Protein AF-A0A6N2UBW4-F1 (afdb_monomer_lite)

Sequence (363 aa):
MKEIVKYHNDFNKIKLPNFTGQEQNMLMGIICKIKELTTDESIKLTPQELLEFSTDNLTNKALGDMLYVLREKFFKADFTILVKHETKDLVGLETINLFEKFTLWYPKDDENFTHLNYVELKVNPQFKYLIDDLTKHFLSFELKEFMGLSSKYSKTLYRLLKQFRYTGECKIYHSKWDEFRYFMDIPESYLPHHIDQRVLKPAIQELSAERNLFNNARPIFENLRYKKIKDPKGRGRGGKVIGIEFYFTKQEKTNEISEQIKDLQSLKNQIEPQEPKKQKIEPKFNPITGKNVNWYDVYIGRQFKSKNKFDGGYEICKIMTMNEIGGKVNLSAKNQEYENKYFTMNFQNETHFKNWFEKTKTY

Secondary structure (DSSP, 8-state):
---EEEEEGGGGGSB--S--HHHHHHHHHHHHHHTTS-TTSPEEE-HHHHHTT-SS---HHHHHHHHHHHHHHHHH-EEEEEEEPSSSS-EEEEEEESEEEEEEE--TT-TT-TT--EEEEEE-GGGHHHHS--SSSEEEEEHHHHHT---HHHHHHHHHHHTTTTTSEE-TTTT-HHHHHHHTT--TT--HHHHIIIIIHHHHHHHTPPPBTTB-PPPSSTT-EEEEEE-TT--SSS--EEEEEEE-PPPP---HHHHHHHHHHHHHHHHS---------PPEEPTTT--EE-TTGGGTT-EEEEE-TTTS-EEEEEEEEEEEETTEEEEEEEESSSTT-EEEEEESSHHHHHHHHHHHB--

Organism: NCBI:txid827

Radius of gyration: 33.22 Å; chains: 1; bounding box: 75×50×104 Å

Structure (mmCIF, N/CA/C/O backbone):
data_AF-A0A6N2UBW4-F1
#
_entry.id   AF-A0A6N2UBW4-F1
#
loop_
_atom_sit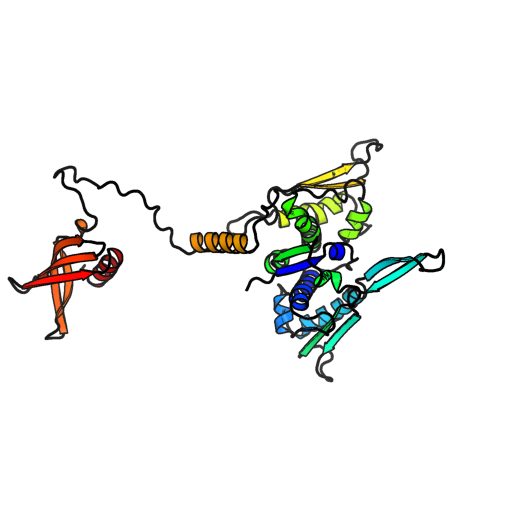e.group_PDB
_atom_site.id
_atom_site.type_symbol
_atom_site.label_atom_id
_atom_site.label_alt_id
_atom_site.label_comp_id
_atom_site.label_asym_id
_atom_site.label_entity_id
_atom_site.label_seq_id
_atom_site.pdbx_PDB_ins_code
_atom_site.Cartn_x
_atom_site.Cartn_y
_atom_site.Cartn_z
_atom_site.occupancy
_atom_site.B_iso_or_equiv
_atom_site.auth_seq_id
_atom_site.auth_comp_id
_atom_site.auth_asym_id
_atom_site.auth_atom_id
_atom_site.pdbx_PDB_model_num
ATOM 1 N N . MET A 1 1 ? -2.870 -7.387 19.411 1.00 50.09 1 MET A N 1
ATOM 2 C CA . MET A 1 1 ? -2.995 -8.446 18.383 1.00 50.09 1 MET A CA 1
ATOM 3 C C . MET A 1 1 ? -2.311 -7.928 17.118 1.00 50.09 1 MET A C 1
ATOM 5 O O . MET A 1 1 ? -2.286 -6.715 16.958 1.00 50.09 1 MET A O 1
ATOM 9 N N . LYS A 1 2 ? -1.676 -8.764 16.286 1.00 71.00 2 LYS A N 1
ATOM 10 C CA . LYS A 1 2 ? -1.086 -8.284 15.020 1.00 71.00 2 LYS A CA 1
ATOM 11 C C . LYS A 1 2 ? -2.208 -8.135 13.990 1.00 71.00 2 LYS A C 1
ATOM 13 O O . LYS A 1 2 ? -2.870 -9.124 13.696 1.00 71.00 2 LYS A O 1
ATOM 18 N N . GLU A 1 3 ? -2.415 -6.933 13.465 1.00 86.12 3 GLU A N 1
ATOM 19 C CA . GLU A 1 3 ? -3.379 -6.699 12.386 1.00 86.12 3 GLU A CA 1
ATOM 20 C C . GLU A 1 3 ? -2.781 -7.171 11.057 1.00 86.12 3 GLU A C 1
ATOM 22 O O . GLU A 1 3 ? -1.761 -6.648 10.594 1.00 86.12 3 GLU A O 1
ATOM 27 N N . ILE A 1 4 ? -3.386 -8.211 10.478 1.00 88.00 4 ILE A N 1
ATOM 28 C CA . ILE A 1 4 ? -2.917 -8.849 9.246 1.00 88.00 4 ILE A CA 1
ATOM 29 C C . ILE A 1 4 ? -3.866 -8.511 8.105 1.00 88.00 4 ILE A C 1
ATOM 31 O O . ILE A 1 4 ? -4.976 -9.043 8.021 1.00 88.00 4 ILE A O 1
ATOM 35 N N . VAL A 1 5 ? -3.368 -7.714 7.165 1.00 89.50 5 VAL A N 1
ATOM 36 C CA . VAL A 1 5 ? -4.026 -7.489 5.883 1.00 89.50 5 VAL A CA 1
ATOM 37 C C . VAL A 1 5 ? -3.881 -8.757 5.055 1.00 89.50 5 VAL A C 1
ATOM 39 O O . VAL A 1 5 ? -2.775 -9.282 4.903 1.00 89.50 5 VAL A O 1
ATOM 42 N N . LYS A 1 6 ? -4.990 -9.263 4.515 1.00 86.69 6 LYS A N 1
ATOM 43 C CA . LYS A 1 6 ? -4.996 -10.446 3.653 1.00 86.69 6 LYS A CA 1
ATOM 44 C C . LYS A 1 6 ? -6.045 -10.290 2.557 1.00 86.69 6 LYS A C 1
ATOM 46 O O . LYS A 1 6 ? -7.187 -9.982 2.867 1.00 86.69 6 LYS A O 1
ATOM 51 N N . TYR A 1 7 ? -5.650 -10.505 1.306 1.00 87.38 7 TYR A N 1
ATOM 52 C CA . TYR A 1 7 ? -6.540 -10.439 0.142 1.00 87.38 7 TYR A CA 1
ATOM 53 C C . TYR A 1 7 ? -5.996 -11.285 -1.019 1.00 87.38 7 TYR A C 1
ATOM 55 O O . TYR A 1 7 ? -4.805 -11.602 -1.068 1.00 87.38 7 TYR A O 1
ATOM 63 N N . HIS A 1 8 ? -6.850 -11.661 -1.966 1.00 86.00 8 HIS A N 1
ATOM 64 C CA . HIS A 1 8 ? -6.482 -12.400 -3.171 1.00 86.00 8 HIS A CA 1
ATOM 65 C C . HIS A 1 8 ? -5.586 -11.549 -4.083 1.00 86.00 8 HIS A C 1
ATOM 67 O O . HIS A 1 8 ? -5.816 -10.351 -4.249 1.00 86.00 8 HIS A O 1
ATOM 73 N N . ASN A 1 9 ? -4.583 -12.148 -4.732 1.00 83.25 9 ASN A N 1
ATOM 74 C CA . ASN A 1 9 ? -3.613 -11.415 -5.559 1.00 83.25 9 ASN A CA 1
ATOM 75 C C . ASN A 1 9 ? -4.260 -10.604 -6.696 1.00 83.25 9 ASN A C 1
ATOM 77 O O . ASN A 1 9 ? -3.699 -9.592 -7.116 1.00 83.25 9 ASN A O 1
ATOM 81 N N . ASP A 1 10 ? -5.450 -10.995 -7.156 1.00 82.81 10 ASP A N 1
ATOM 82 C CA . ASP A 1 10 ? -6.213 -10.250 -8.167 1.00 82.81 10 ASP A CA 1
ATOM 83 C C . ASP A 1 10 ? -6.648 -8.858 -7.701 1.00 82.81 10 ASP A C 1
ATOM 85 O O . ASP A 1 10 ? -6.871 -7.987 -8.534 1.00 82.81 10 ASP A O 1
ATOM 89 N N . PHE A 1 11 ? -6.646 -8.583 -6.395 1.00 84.25 11 PHE A N 1
ATOM 90 C CA . PHE A 1 11 ? -6.819 -7.227 -5.882 1.00 84.25 11 PHE A CA 1
ATOM 91 C C . PHE A 1 11 ? -5.736 -6.273 -6.416 1.00 84.25 11 PHE A C 1
ATOM 93 O O . PHE A 1 11 ? -5.986 -5.093 -6.641 1.00 84.25 11 PHE A O 1
ATOM 100 N N . ASN A 1 12 ? -4.526 -6.775 -6.698 1.00 83.25 12 ASN A N 1
ATOM 101 C CA . ASN A 1 12 ? -3.472 -5.989 -7.343 1.00 83.25 12 ASN A CA 1
ATOM 102 C C . ASN A 1 12 ? -3.738 -5.725 -8.838 1.00 83.25 12 ASN A C 1
ATOM 104 O O . ASN A 1 12 ? -3.008 -4.951 -9.447 1.00 83.25 12 ASN A O 1
ATOM 108 N N . LYS A 1 13 ? -4.759 -6.340 -9.442 1.00 78.38 13 LYS A N 1
ATOM 109 C CA . LYS A 1 13 ? -5.199 -6.031 -10.811 1.00 78.38 13 LYS A CA 1
ATOM 110 C C . LYS A 1 13 ? -6.225 -4.896 -10.850 1.00 78.38 13 LYS A C 1
ATOM 112 O O . LYS A 1 13 ? -6.458 -4.350 -11.925 1.00 78.38 13 LYS A O 1
ATOM 117 N N . ILE A 1 14 ? -6.825 -4.541 -9.710 1.00 80.12 14 ILE A N 1
ATOM 118 C CA . ILE A 1 14 ? -7.746 -3.406 -9.618 1.00 80.12 14 ILE A CA 1
ATOM 119 C C . ILE A 1 14 ? -6.972 -2.129 -9.914 1.00 80.12 14 ILE A C 1
ATOM 121 O O . ILE A 1 14 ? -5.905 -1.884 -9.338 1.00 80.12 14 ILE A O 1
ATOM 125 N N . LYS A 1 15 ? -7.535 -1.290 -10.787 1.00 74.69 15 LYS A N 1
ATOM 126 C CA . LYS A 1 15 ? -6.996 0.041 -11.013 1.00 74.69 15 LYS A CA 1
ATOM 127 C C . LYS A 1 15 ? -7.321 0.893 -9.798 1.00 74.69 15 LYS A C 1
ATOM 129 O O . LYS A 1 15 ? -8.430 1.393 -9.635 1.00 74.69 15 LYS A O 1
ATOM 134 N N . LEU A 1 16 ? -6.331 1.075 -8.942 1.00 80.25 16 LEU A N 1
ATOM 135 C CA . LEU A 1 16 ? -6.457 2.022 -7.853 1.00 80.25 16 LEU A CA 1
ATOM 136 C C . LEU A 1 16 ? -6.180 3.431 -8.387 1.00 80.25 16 LEU A C 1
ATOM 138 O O . LEU A 1 16 ? -5.181 3.624 -9.084 1.00 80.25 16 LEU A O 1
ATOM 142 N N . PRO A 1 17 ? -7.038 4.418 -8.083 1.00 81.75 17 PRO A N 1
ATOM 143 C CA . PRO A 1 17 ? -6.744 5.811 -8.382 1.00 81.75 17 PRO A CA 1
ATOM 144 C C . PRO A 1 17 ? -5.447 6.278 -7.722 1.00 81.75 17 PRO A C 1
ATOM 146 O O . PRO A 1 17 ? -4.882 5.602 -6.862 1.00 81.75 17 PRO A O 1
ATOM 149 N N . ASN A 1 18 ? -5.013 7.485 -8.081 1.00 86.25 18 ASN A N 1
ATOM 150 C CA . ASN A 1 18 ? -3.848 8.139 -7.492 1.00 86.25 18 ASN A CA 1
ATOM 151 C C . ASN A 1 18 ? -4.071 8.446 -5.996 1.00 86.25 18 ASN A C 1
ATOM 153 O O . ASN A 1 18 ? -4.485 9.547 -5.606 1.00 86.25 18 ASN A O 1
ATOM 157 N N . PHE A 1 19 ? -3.829 7.430 -5.169 1.00 90.69 19 PHE A N 1
ATOM 158 C CA . PHE A 1 19 ? -3.884 7.497 -3.720 1.00 90.69 19 PHE A CA 1
ATOM 159 C C . PHE A 1 19 ? -2.560 8.004 -3.148 1.00 90.69 19 PHE A C 1
ATOM 161 O O . PHE A 1 19 ? -1.473 7.580 -3.557 1.00 90.69 19 PHE A O 1
ATOM 168 N N . THR A 1 20 ? -2.651 8.873 -2.146 1.00 92.19 20 THR A N 1
ATOM 169 C CA . THR A 1 20 ? -1.525 9.244 -1.289 1.00 92.19 20 THR A CA 1
ATOM 170 C C . THR A 1 20 ? -1.121 8.073 -0.388 1.00 92.19 20 THR A C 1
ATOM 172 O O . THR A 1 20 ? -1.825 7.068 -0.285 1.00 92.19 20 THR A O 1
ATOM 175 N N . GLY A 1 21 ? 0.019 8.199 0.299 1.00 92.12 21 GLY A N 1
ATOM 176 C CA . GLY A 1 21 ? 0.453 7.196 1.274 1.00 92.12 21 GLY A CA 1
ATOM 177 C C . GLY A 1 21 ? -0.589 6.939 2.371 1.00 92.12 21 GLY A C 1
ATOM 178 O O . GLY A 1 21 ? -0.869 5.778 2.664 1.00 92.12 21 GLY A O 1
ATOM 179 N N . GLN A 1 22 ? -1.211 7.997 2.909 1.00 91.94 22 GLN A N 1
ATOM 180 C CA . GLN A 1 22 ? -2.261 7.871 3.929 1.00 91.94 22 GLN A CA 1
ATOM 181 C C . GLN A 1 22 ? -3.535 7.238 3.383 1.00 91.94 22 GLN A C 1
ATOM 183 O O . GLN A 1 22 ? -4.108 6.358 4.013 1.00 91.94 22 GLN A O 1
ATOM 188 N N . GLU A 1 23 ? -3.965 7.625 2.185 1.00 92.94 23 GLU A N 1
ATOM 189 C CA . GLU A 1 23 ? -5.167 7.044 1.582 1.00 92.94 23 GLU A CA 1
ATOM 190 C C . GLU A 1 23 ? -4.984 5.545 1.287 1.00 92.94 23 GLU A C 1
ATOM 192 O O . GLU A 1 23 ? -5.920 4.759 1.434 1.00 92.94 23 GLU A O 1
ATOM 197 N N . GLN A 1 24 ? -3.765 5.117 0.935 1.00 94.00 24 GLN A N 1
ATOM 198 C CA . GLN A 1 24 ? -3.442 3.693 0.838 1.00 94.00 24 GLN A CA 1
ATOM 199 C C . GLN A 1 24 ? -3.460 2.995 2.204 1.00 94.00 24 GLN A C 1
ATOM 201 O O . GLN A 1 24 ? -3.893 1.845 2.268 1.00 94.00 24 GLN A O 1
ATOM 206 N N . ASN A 1 25 ? -3.015 3.653 3.283 1.00 94.69 25 ASN A N 1
ATOM 207 C CA . ASN A 1 25 ? -3.129 3.098 4.635 1.00 94.69 25 ASN A CA 1
ATOM 208 C C . ASN A 1 25 ? -4.595 2.885 5.014 1.00 94.69 25 ASN A C 1
ATOM 210 O O . ASN A 1 25 ? -4.949 1.781 5.419 1.00 94.69 25 ASN A O 1
ATOM 214 N N . MET A 1 26 ? -5.444 3.891 4.782 1.00 93.75 26 MET A N 1
ATOM 215 C CA . MET A 1 26 ? -6.890 3.803 5.002 1.00 93.75 26 MET A CA 1
ATOM 216 C C . MET A 1 26 ? -7.494 2.629 4.232 1.00 93.75 26 MET A C 1
ATOM 218 O O . MET A 1 26 ? -8.195 1.810 4.817 1.00 93.75 26 MET A O 1
ATOM 222 N N . LEU A 1 27 ? -7.171 2.480 2.941 1.00 91.94 27 LEU A N 1
ATOM 223 C CA . LEU A 1 27 ? -7.649 1.354 2.137 1.00 91.94 27 LEU A CA 1
ATOM 224 C C . LEU A 1 27 ? -7.218 -0.002 2.719 1.00 91.94 27 LEU A C 1
ATOM 226 O O . LEU A 1 27 ? -8.050 -0.895 2.857 1.00 91.94 27 LEU A O 1
ATOM 230 N N . MET A 1 28 ? -5.937 -0.173 3.066 1.00 92.31 28 MET A N 1
ATOM 231 C CA . MET A 1 28 ? -5.441 -1.446 3.606 1.00 92.31 28 MET A CA 1
ATOM 232 C C . MET A 1 28 ? -5.990 -1.747 5.004 1.00 92.31 28 MET A C 1
ATOM 234 O O . MET A 1 28 ? -6.275 -2.906 5.296 1.00 92.31 28 MET A O 1
ATOM 238 N N . GLY A 1 29 ? -6.168 -0.729 5.848 1.00 92.75 29 GLY A N 1
ATOM 239 C CA . GLY A 1 29 ? -6.778 -0.864 7.169 1.00 92.75 29 GLY A CA 1
ATOM 240 C C . GLY A 1 29 ? -8.254 -1.242 7.091 1.00 92.75 29 GLY A C 1
ATOM 241 O O . GLY A 1 29 ? -8.686 -2.191 7.740 1.00 92.75 29 GLY A O 1
ATOM 242 N N . ILE A 1 30 ? -9.006 -0.601 6.192 1.00 90.38 30 ILE A N 1
ATOM 243 C CA . ILE A 1 30 ? -10.397 -0.963 5.898 1.00 90.38 30 ILE A CA 1
ATOM 244 C C . ILE A 1 30 ? -10.485 -2.417 5.410 1.00 90.38 30 ILE A C 1
ATOM 246 O O . ILE A 1 30 ? -11.288 -3.183 5.933 1.00 90.38 30 ILE A O 1
ATOM 250 N N . ILE A 1 31 ? -9.625 -2.839 4.473 1.00 88.31 31 ILE A N 1
ATOM 251 C CA . ILE A 1 31 ? -9.564 -4.244 4.021 1.00 88.31 31 ILE A CA 1
ATOM 252 C C . ILE A 1 31 ? -9.234 -5.190 5.185 1.00 88.31 31 ILE A C 1
ATOM 254 O O . ILE A 1 31 ? -9.797 -6.281 5.264 1.00 88.31 31 ILE A O 1
ATOM 258 N N . CYS A 1 32 ? -8.354 -4.775 6.102 1.00 88.69 32 CYS A N 1
ATOM 259 C CA . CYS A 1 32 ? -8.016 -5.549 7.294 1.00 88.69 32 CYS A CA 1
ATOM 260 C C . CYS A 1 32 ? -9.244 -5.813 8.175 1.00 88.69 32 CYS A C 1
ATOM 262 O O . CYS A 1 32 ? -9.420 -6.947 8.612 1.00 88.69 32 CYS A O 1
ATOM 264 N N . LYS A 1 33 ? -10.099 -4.804 8.400 1.00 87.25 33 LYS A N 1
ATOM 265 C CA . LYS A 1 33 ? -11.315 -4.952 9.219 1.00 87.25 33 LYS A CA 1
ATOM 266 C C . LYS A 1 33 ? -12.452 -5.663 8.478 1.00 87.25 33 LYS A C 1
ATOM 268 O O . LYS A 1 33 ? -13.172 -6.434 9.096 1.00 87.25 33 LYS A O 1
ATOM 273 N N . ILE A 1 34 ? -12.608 -5.468 7.161 1.00 79.94 34 ILE A N 1
ATOM 274 C CA . ILE A 1 34 ? -13.672 -6.138 6.378 1.00 79.94 34 ILE A CA 1
ATOM 275 C C . ILE A 1 34 ? -13.546 -7.661 6.455 1.00 79.94 34 ILE A C 1
ATOM 277 O O . ILE A 1 34 ? -14.556 -8.346 6.550 1.00 79.94 34 ILE A O 1
ATOM 281 N N . LYS A 1 35 ? -12.319 -8.191 6.479 1.00 68.38 35 LYS A N 1
ATOM 282 C CA . LYS A 1 35 ? -12.055 -9.630 6.631 1.00 68.38 35 LYS A CA 1
ATOM 283 C C . LYS A 1 35 ? -12.679 -10.235 7.902 1.00 68.38 35 LYS A C 1
ATOM 285 O O . LYS A 1 35 ? -12.880 -11.445 7.968 1.00 68.38 35 LYS A O 1
ATOM 290 N N . GLU A 1 36 ? -12.930 -9.428 8.929 1.00 63.16 36 GLU A N 1
ATOM 291 C CA . GLU A 1 36 ? -13.502 -9.884 10.199 1.00 63.16 36 GLU A CA 1
ATOM 292 C C . GLU A 1 36 ? -15.041 -9.966 10.164 1.00 63.16 36 GLU A C 1
ATOM 294 O O . GLU A 1 36 ? -15.646 -10.433 11.128 1.00 63.16 36 GLU A O 1
ATOM 299 N N . LEU A 1 37 ? -15.677 -9.569 9.052 1.00 60.75 37 LEU A N 1
ATOM 300 C CA . LEU A 1 37 ? -17.128 -9.544 8.859 1.00 60.75 37 LEU A CA 1
ATOM 301 C C . LEU A 1 37 ? -17.554 -10.400 7.657 1.00 60.75 37 LEU A C 1
ATOM 303 O O . LEU A 1 37 ? -16.791 -10.627 6.722 1.00 60.75 37 LEU A O 1
ATOM 307 N N . THR A 1 38 ? -18.809 -10.851 7.647 1.00 59.00 38 THR A N 1
ATOM 308 C CA . THR A 1 38 ? -19.416 -11.426 6.440 1.00 59.00 38 THR A CA 1
ATOM 309 C C . THR A 1 38 ? -19.689 -10.307 5.431 1.00 59.00 38 THR A C 1
ATOM 311 O O . THR A 1 38 ? -20.449 -9.386 5.715 1.00 59.00 38 THR A O 1
ATOM 314 N N . THR A 1 39 ? -19.094 -10.394 4.243 1.00 58.03 39 THR A N 1
ATOM 315 C CA . THR A 1 39 ? -19.090 -9.379 3.161 1.00 58.03 39 THR A CA 1
ATOM 316 C C . THR A 1 39 ? -20.450 -8.929 2.613 1.00 58.03 39 THR A C 1
ATOM 318 O O . THR A 1 39 ? -20.494 -7.973 1.840 1.00 58.03 39 THR A O 1
ATOM 321 N N . ASP A 1 40 ? -21.554 -9.577 2.990 1.00 64.69 40 ASP A N 1
ATOM 322 C CA . ASP A 1 40 ? -22.902 -9.183 2.556 1.00 64.69 40 ASP A CA 1
ATOM 323 C C . ASP A 1 40 ? -23.461 -8.003 3.384 1.00 64.69 40 ASP A C 1
ATOM 325 O O . ASP A 1 40 ? -24.456 -7.381 3.001 1.00 64.69 40 ASP A O 1
ATOM 329 N N . GLU A 1 41 ? -22.795 -7.651 4.489 1.00 73.12 41 GLU A N 1
ATOM 330 C CA . GLU A 1 41 ? -23.162 -6.545 5.371 1.00 73.12 41 GLU A CA 1
ATOM 331 C C . GLU A 1 41 ? -22.286 -5.307 5.138 1.00 73.12 41 GLU A C 1
ATOM 333 O O . GLU A 1 41 ? -21.102 -5.390 4.800 1.00 73.12 41 GLU A O 1
ATOM 338 N N . SER A 1 42 ? -22.863 -4.121 5.347 1.00 85.38 42 SER A N 1
ATOM 339 C CA . SER A 1 42 ? -22.062 -2.903 5.435 1.00 85.38 42 SER A CA 1
ATOM 340 C C . SER A 1 42 ? -21.168 -2.949 6.678 1.00 85.38 42 SER A C 1
ATOM 342 O O . SER A 1 42 ? -21.663 -3.161 7.786 1.00 85.38 42 SER A O 1
ATOM 344 N N . ILE A 1 43 ? -19.883 -2.629 6.534 1.00 88.44 43 ILE A N 1
ATOM 345 C CA . ILE A 1 43 ? -18.997 -2.365 7.669 1.00 88.44 43 ILE A CA 1
ATOM 346 C C . ILE A 1 43 ? -19.218 -0.940 8.184 1.00 88.44 43 ILE A C 1
ATOM 348 O O . ILE A 1 43 ? -19.325 0.003 7.398 1.00 88.44 43 ILE A O 1
ATOM 352 N N . LYS A 1 44 ? -19.262 -0.775 9.509 1.00 92.75 44 LYS A N 1
ATOM 353 C CA . LYS A 1 44 ? -19.265 0.532 10.176 1.00 92.75 44 LYS A CA 1
ATOM 354 C C . LYS A 1 44 ? -17.947 0.718 10.914 1.00 92.75 44 LYS A C 1
ATOM 356 O O . LYS A 1 44 ? -17.581 -0.142 11.703 1.00 92.75 44 LYS A O 1
ATOM 361 N N . LEU A 1 45 ? -17.265 1.828 10.654 1.00 93.69 45 LEU A N 1
ATOM 362 C CA . LEU A 1 45 ? -15.998 2.186 11.289 1.00 93.69 45 LEU A CA 1
ATOM 363 C C . LEU A 1 45 ? -16.125 3.548 11.958 1.00 93.69 45 LEU A C 1
ATOM 365 O O . LEU A 1 45 ? -16.503 4.536 11.325 1.00 93.69 45 LEU A O 1
ATOM 369 N N . THR A 1 46 ? -15.802 3.601 13.240 1.00 95.50 46 THR A N 1
ATOM 370 C CA . THR A 1 46 ? -15.739 4.836 14.019 1.00 95.50 46 THR A CA 1
ATOM 371 C C . THR A 1 46 ? -14.495 5.658 13.649 1.00 95.50 46 THR A C 1
ATOM 373 O O . THR A 1 46 ? -13.513 5.110 13.138 1.00 95.50 46 THR A O 1
ATOM 376 N N . PRO A 1 47 ? -14.473 6.975 13.935 1.00 95.38 47 PRO A N 1
ATOM 377 C CA . PRO A 1 47 ? -13.273 7.792 13.791 1.00 95.38 47 PRO A CA 1
ATOM 378 C C . PRO A 1 47 ? -12.070 7.206 14.527 1.00 95.38 47 PRO A C 1
ATOM 380 O O . PRO A 1 47 ? -10.972 7.205 13.988 1.00 95.38 47 PRO A O 1
ATOM 383 N N . GLN A 1 48 ? -12.282 6.665 15.730 1.00 93.81 48 GLN A N 1
ATOM 384 C CA . GLN A 1 48 ? -11.217 6.062 16.525 1.00 93.81 48 GLN A CA 1
ATOM 385 C C . GLN A 1 48 ? -10.563 4.884 15.794 1.00 93.81 48 GLN A C 1
ATOM 387 O O . GLN A 1 48 ? -9.341 4.839 15.715 1.00 93.81 48 GLN A O 1
ATOM 392 N N . GLU A 1 49 ? -11.358 3.980 15.220 1.00 93.62 49 GLU A N 1
ATOM 393 C CA . GLU A 1 49 ? -10.846 2.843 14.442 1.00 93.62 49 GLU A CA 1
ATOM 394 C C . GLU A 1 49 ? -10.1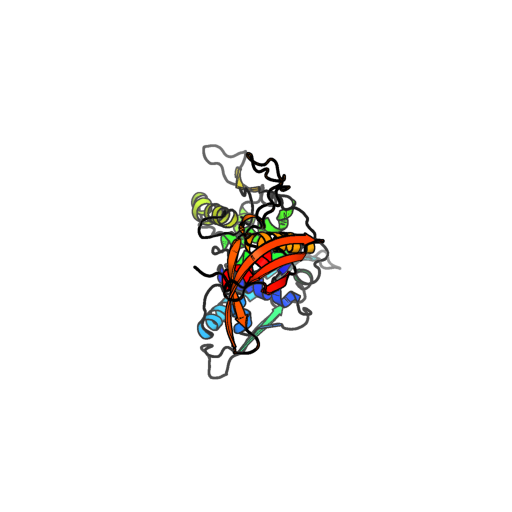40 3.301 13.161 1.00 93.62 49 GLU A C 1
ATOM 396 O O . GLU A 1 49 ? -9.102 2.765 12.796 1.00 93.62 49 GLU A O 1
ATOM 401 N N . LEU A 1 50 ? -10.661 4.325 12.479 1.00 94.19 50 LEU A N 1
ATOM 402 C CA . LEU A 1 50 ? -10.036 4.861 11.264 1.00 94.19 50 LEU A CA 1
ATOM 403 C C . LEU A 1 50 ? -8.697 5.548 11.553 1.00 94.19 50 LEU A C 1
ATOM 405 O O . LEU A 1 50 ? -7.774 5.471 10.742 1.00 94.19 50 LEU A O 1
ATOM 409 N N . LEU A 1 51 ? -8.569 6.192 12.715 1.00 94.25 51 LEU A N 1
ATOM 410 C CA . LEU A 1 51 ? -7.312 6.790 13.160 1.00 94.25 51 LEU A CA 1
ATOM 411 C C . LEU A 1 51 ? -6.225 5.737 13.416 1.00 94.25 51 LEU A C 1
ATOM 413 O O . LEU A 1 51 ? -5.051 6.068 13.274 1.00 94.25 51 LEU A O 1
ATOM 417 N N . GLU A 1 52 ? -6.576 4.474 13.691 1.00 93.12 52 GLU A N 1
ATOM 418 C CA . GLU A 1 52 ? -5.602 3.370 13.774 1.00 93.12 52 GLU A CA 1
ATOM 419 C C . GLU A 1 52 ? -4.878 3.136 12.437 1.00 93.12 52 GLU A C 1
ATOM 421 O O . GLU A 1 52 ? -3.761 2.624 12.424 1.00 93.12 52 GLU A O 1
ATOM 426 N N . PHE A 1 53 ? -5.478 3.550 11.314 1.00 93.00 53 PHE A N 1
ATOM 427 C CA . PHE A 1 53 ? -4.911 3.415 9.967 1.00 93.00 53 PHE A CA 1
ATOM 428 C C . PHE A 1 53 ? -4.223 4.689 9.475 1.00 93.00 53 PHE A C 1
ATOM 430 O O . PHE A 1 53 ? -3.738 4.737 8.346 1.00 93.00 53 PHE A O 1
ATOM 437 N N . SER A 1 54 ? -4.165 5.730 10.300 1.00 91.69 54 SER A N 1
ATOM 438 C CA . SER A 1 54 ? -3.449 6.965 10.001 1.00 91.69 54 SER A CA 1
ATOM 439 C C . SER A 1 54 ? -2.102 6.962 10.714 1.00 91.69 54 SER A C 1
ATOM 441 O O . SER A 1 54 ? -2.007 6.572 11.875 1.00 91.69 54 SER A O 1
ATOM 443 N N . THR A 1 55 ? -1.042 7.433 10.054 1.00 89.38 55 THR A N 1
ATOM 444 C CA . THR A 1 55 ? 0.191 7.796 10.787 1.00 89.38 55 THR A CA 1
ATOM 445 C C . THR A 1 55 ? 0.182 9.253 11.244 1.00 89.38 55 THR A C 1
ATOM 447 O O . THR A 1 55 ? 1.075 9.668 11.978 1.00 89.38 55 THR A O 1
ATOM 450 N N . ASP A 1 56 ? -0.810 10.026 10.804 1.00 89.50 56 ASP A N 1
ATOM 451 C CA . ASP A 1 56 ? -0.983 11.427 11.162 1.00 89.50 56 ASP A CA 1
ATOM 452 C C . ASP A 1 56 ? -1.961 11.539 12.336 1.00 89.50 56 ASP A C 1
ATOM 454 O O . ASP A 1 56 ? -2.973 10.834 12.389 1.00 89.50 56 ASP A O 1
ATOM 458 N N . ASN A 1 57 ? -1.686 12.462 13.258 1.00 88.75 57 ASN A N 1
ATOM 459 C CA . ASN A 1 57 ? -2.583 12.768 14.370 1.00 88.75 57 ASN A CA 1
ATOM 460 C C . ASN A 1 57 ? -3.701 13.715 13.899 1.00 88.75 57 ASN A C 1
ATOM 462 O O . ASN A 1 57 ? -3.597 14.936 14.036 1.00 88.75 57 ASN A O 1
ATOM 466 N N . LEU A 1 58 ? -4.727 13.151 13.261 1.00 92.06 58 LEU A N 1
ATOM 467 C CA . LEU A 1 58 ? -5.820 13.908 12.652 1.00 92.06 58 LEU A CA 1
ATOM 468 C C . LEU A 1 58 ? -6.906 14.254 13.676 1.00 92.06 58 LEU A C 1
ATOM 470 O O . LEU A 1 58 ? -7.262 13.450 14.534 1.00 92.06 58 LEU A O 1
ATOM 474 N N . THR A 1 59 ? -7.492 15.442 13.536 1.00 94.12 59 THR A N 1
ATOM 475 C CA . THR A 1 59 ? -8.762 15.775 14.195 1.00 94.12 59 THR A CA 1
ATOM 476 C C . THR A 1 59 ? -9.928 15.112 13.456 1.00 94.12 59 THR A C 1
ATOM 478 O O . THR A 1 59 ? -9.795 14.777 12.280 1.00 94.12 59 THR A O 1
ATOM 481 N N . ASN A 1 60 ? -11.098 14.987 14.094 1.00 92.75 60 ASN A N 1
ATOM 482 C CA . ASN A 1 60 ? -12.304 14.467 13.429 1.00 92.75 60 ASN A CA 1
ATOM 483 C C . ASN A 1 60 ? -12.656 15.233 12.152 1.00 92.75 60 ASN A C 1
ATOM 485 O O . ASN A 1 60 ? -12.951 14.610 11.138 1.00 92.75 60 ASN A O 1
ATOM 489 N N . LYS A 1 61 ? -12.540 16.566 12.179 1.00 94.50 61 LYS A N 1
ATOM 490 C CA . LYS A 1 61 ? -12.727 17.403 10.992 1.00 94.50 61 LYS A CA 1
ATOM 491 C C . LYS A 1 61 ? -11.747 17.029 9.879 1.00 94.50 61 LYS A C 1
ATOM 493 O O . LYS A 1 61 ? -12.170 16.726 8.772 1.00 94.50 61 LYS A O 1
ATOM 498 N N . ALA A 1 62 ? -10.445 17.001 10.179 1.00 94.88 62 ALA A N 1
ATOM 499 C CA . ALA A 1 62 ? -9.423 16.684 9.180 1.00 94.88 62 ALA A CA 1
ATOM 500 C C . ALA A 1 62 ? -9.578 15.258 8.621 1.00 94.88 62 ALA A C 1
ATOM 502 O O . ALA A 1 62 ? -9.369 15.027 7.431 1.00 94.88 62 ALA A O 1
ATOM 503 N N . LEU A 1 63 ? -9.974 14.308 9.471 1.00 95.62 63 LEU A N 1
ATOM 504 C CA . LEU A 1 63 ? -10.317 12.950 9.067 1.00 95.62 63 LEU A CA 1
ATOM 505 C C . LEU A 1 63 ? -11.558 12.936 8.162 1.00 95.62 63 LEU A C 1
ATOM 507 O O . LEU A 1 63 ? -11.528 12.303 7.112 1.00 95.62 63 LEU A O 1
ATOM 511 N N . GLY A 1 64 ? -12.624 13.649 8.528 1.00 95.31 64 GLY A N 1
ATOM 512 C CA . GLY A 1 64 ? -13.842 13.781 7.728 1.00 95.31 64 GLY A CA 1
ATOM 513 C C . GLY A 1 64 ? -13.574 14.377 6.347 1.00 95.31 64 GLY A C 1
ATOM 514 O O . GLY A 1 64 ? -13.970 13.783 5.346 1.00 95.31 64 GLY A O 1
ATOM 515 N N . ASP A 1 65 ? -12.810 15.469 6.284 1.00 94.25 65 ASP A N 1
ATOM 516 C CA . ASP A 1 65 ? -12.377 16.103 5.032 1.00 94.25 65 ASP A CA 1
ATOM 517 C C . ASP A 1 65 ? -11.579 15.120 4.156 1.00 94.25 65 ASP A C 1
ATOM 519 O O . ASP A 1 65 ? -11.835 14.979 2.956 1.00 94.25 65 ASP A O 1
ATOM 523 N N . MET A 1 66 ? -10.638 14.382 4.759 1.00 94.00 66 MET A N 1
ATOM 524 C CA . MET A 1 66 ? -9.869 13.349 4.062 1.00 94.00 66 MET A CA 1
ATOM 525 C C . MET A 1 66 ? -10.778 12.241 3.520 1.00 94.00 66 MET A C 1
ATOM 527 O O . MET A 1 66 ? -10.655 11.865 2.354 1.00 94.00 66 MET A O 1
ATOM 531 N N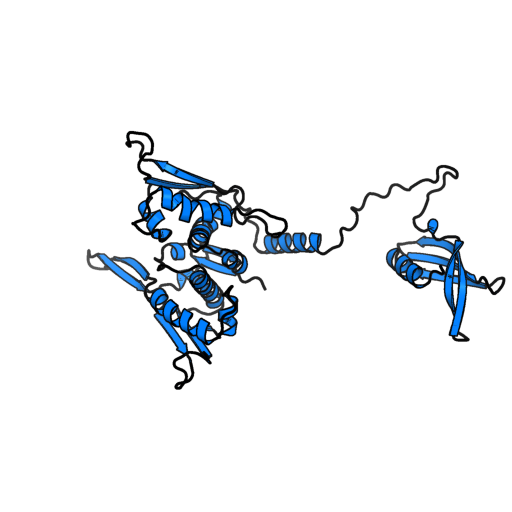 . LEU A 1 67 ? -11.693 11.716 4.337 1.00 94.44 67 LEU A N 1
ATOM 532 C CA . LEU A 1 67 ? -12.604 10.636 3.953 1.00 94.44 67 LEU A CA 1
ATOM 533 C C . LEU A 1 67 ? -13.597 11.081 2.876 1.00 94.44 67 LEU A C 1
ATOM 535 O O . LEU A 1 67 ? -13.938 10.293 1.994 1.00 94.44 67 LEU A O 1
ATOM 539 N N . TYR A 1 68 ? -14.028 12.342 2.907 1.00 93.12 68 TYR A N 1
ATOM 540 C CA . TYR A 1 68 ? -14.887 12.927 1.883 1.00 93.12 68 TYR A CA 1
ATOM 541 C C . TYR A 1 68 ? -14.207 12.927 0.509 1.00 93.12 68 TYR A C 1
ATOM 543 O O . TYR A 1 68 ? -14.824 12.546 -0.487 1.00 93.12 68 TYR A O 1
ATOM 551 N N . VAL A 1 69 ? -12.916 13.268 0.452 1.00 92.19 69 VAL A N 1
ATOM 552 C CA . VAL A 1 69 ? -12.111 13.170 -0.777 1.00 92.19 69 VAL A CA 1
ATOM 553 C C . VAL A 1 69 ? -11.827 11.710 -1.142 1.00 92.19 69 VAL A C 1
ATOM 555 O O . VAL A 1 69 ? -11.901 11.333 -2.315 1.00 92.19 69 VAL A O 1
ATOM 558 N N . LEU A 1 70 ? -11.529 10.868 -0.149 1.00 91.31 70 LEU A N 1
ATOM 559 C CA . LEU A 1 70 ? -11.233 9.450 -0.342 1.00 91.31 70 LEU A CA 1
ATOM 560 C C . LEU A 1 70 ? -12.409 8.706 -0.980 1.00 91.31 70 LEU A C 1
ATOM 562 O O . LEU A 1 70 ? -12.194 7.889 -1.875 1.00 91.31 70 LEU A O 1
ATOM 566 N N . ARG A 1 71 ? -13.640 9.036 -0.571 1.00 91.75 71 ARG A N 1
ATOM 567 C CA . ARG A 1 71 ? -14.893 8.511 -1.128 1.00 91.75 71 ARG A CA 1
ATOM 568 C C . ARG A 1 71 ? -14.904 8.579 -2.655 1.00 91.75 71 ARG A C 1
ATOM 570 O O . ARG A 1 71 ? -15.160 7.573 -3.310 1.00 91.75 71 ARG A O 1
ATOM 577 N N . GLU A 1 72 ? -14.579 9.738 -3.228 1.00 89.75 72 GLU A N 1
ATOM 578 C CA . GLU A 1 72 ? -14.562 9.946 -4.686 1.00 89.75 72 GLU A CA 1
ATOM 579 C C . GLU A 1 72 ? -13.558 9.028 -5.393 1.00 89.75 72 GLU A C 1
ATOM 581 O O . GLU A 1 72 ? -13.784 8.578 -6.516 1.00 89.75 72 GLU A O 1
ATOM 586 N N . LYS A 1 73 ? -12.433 8.733 -4.738 1.00 91.00 73 LYS A N 1
ATOM 587 C CA . LYS A 1 73 ? -11.435 7.797 -5.259 1.00 91.00 73 LYS A CA 1
ATOM 588 C C . LYS A 1 73 ? -11.904 6.352 -5.095 1.00 91.00 73 LYS A C 1
ATOM 590 O O . LYS A 1 73 ? -11.768 5.568 -6.022 1.00 91.00 73 LYS A O 1
ATOM 595 N N . PHE A 1 74 ? -12.510 5.989 -3.971 1.00 87.75 74 PHE A N 1
ATOM 596 C CA . PHE A 1 74 ? -13.026 4.633 -3.755 1.00 87.75 74 PHE A CA 1
ATOM 597 C C . PHE A 1 74 ? -14.077 4.250 -4.796 1.00 87.75 74 PHE A C 1
ATOM 599 O O . PHE A 1 74 ? -14.005 3.156 -5.348 1.00 87.75 74 PHE A O 1
ATOM 606 N N . PHE A 1 75 ? -14.971 5.174 -5.155 1.00 85.44 75 PHE A N 1
ATOM 607 C CA . PHE A 1 75 ? -15.926 4.939 -6.238 1.00 85.44 75 PHE A CA 1
ATOM 608 C C . PHE A 1 75 ? -15.274 4.853 -7.621 1.00 85.44 75 PHE A C 1
ATOM 610 O O . PHE A 1 75 ? -15.825 4.210 -8.500 1.00 85.44 75 PHE A O 1
ATOM 617 N N . LYS A 1 76 ? -14.088 5.429 -7.835 1.00 87.25 76 LYS A N 1
ATOM 618 C CA . LYS A 1 76 ? -13.325 5.281 -9.089 1.00 87.25 76 LYS A CA 1
ATOM 619 C C . LYS A 1 76 ? -12.414 4.053 -9.111 1.00 87.25 76 LYS A C 1
ATOM 621 O O . LYS A 1 76 ? -11.773 3.807 -10.128 1.00 87.25 76 LYS A O 1
ATOM 626 N N . ALA A 1 77 ? -12.299 3.323 -8.003 1.00 85.94 77 ALA A N 1
ATOM 627 C CA . ALA A 1 77 ? -11.561 2.071 -7.971 1.00 85.94 77 ALA A CA 1
ATOM 628 C C . ALA A 1 77 ? -12.419 0.994 -8.636 1.00 85.94 77 ALA A C 1
ATOM 630 O O . ALA A 1 77 ? -13.342 0.458 -8.023 1.00 85.94 77 ALA A O 1
ATOM 631 N N . ASP A 1 78 ? -12.133 0.720 -9.904 1.00 83.25 78 ASP A N 1
ATOM 632 C CA . ASP A 1 78 ? -12.888 -0.212 -10.726 1.00 83.25 78 ASP A CA 1
ATOM 633 C C . ASP A 1 78 ? -12.015 -1.332 -11.301 1.00 83.25 78 ASP A C 1
ATOM 635 O O . ASP A 1 78 ? -10.775 -1.326 -11.265 1.00 83.25 78 ASP A O 1
ATOM 639 N N . PHE A 1 79 ? -12.707 -2.346 -11.803 1.00 75.50 79 PHE A N 1
ATOM 640 C CA . PHE A 1 79 ? -12.129 -3.407 -12.600 1.00 75.50 79 PHE A CA 1
ATOM 641 C C . PHE A 1 79 ? -13.033 -3.669 -13.799 1.00 75.50 79 PHE A C 1
ATOM 643 O O . PHE A 1 79 ? -14.257 -3.662 -13.675 1.00 75.50 79 PHE A O 1
ATOM 650 N N . THR A 1 80 ? -12.425 -3.886 -14.965 1.00 77.25 80 THR A N 1
ATOM 651 C CA . THR A 1 80 ? -13.157 -4.221 -16.190 1.00 77.25 80 THR A CA 1
ATOM 652 C C . THR A 1 80 ? -12.903 -5.677 -16.549 1.00 77.25 80 THR A C 1
ATOM 654 O O . THR A 1 80 ? -11.756 -6.065 -16.780 1.00 77.25 80 THR A O 1
ATOM 657 N N . ILE A 1 81 ? -13.969 -6.473 -16.600 1.00 74.62 81 ILE A N 1
ATOM 658 C CA . ILE A 1 81 ? -13.942 -7.874 -17.018 1.00 74.62 81 ILE A CA 1
ATOM 659 C C . ILE A 1 81 ? -14.532 -8.045 -18.405 1.00 74.62 81 ILE A C 1
ATOM 661 O O . ILE A 1 81 ? -15.425 -7.320 -18.840 1.00 74.62 81 ILE A O 1
ATOM 665 N N . LEU A 1 82 ? -14.009 -9.049 -19.098 1.00 76.69 82 LEU A N 1
ATOM 666 C CA . LEU A 1 82 ? -14.537 -9.494 -20.370 1.00 76.69 82 LEU A CA 1
ATOM 667 C C . LEU A 1 82 ? -15.565 -10.589 -20.090 1.00 76.69 82 LEU A C 1
ATOM 669 O O . LEU A 1 82 ? -15.213 -11.670 -19.615 1.00 76.69 82 LEU A O 1
ATOM 673 N N . VAL A 1 83 ? -16.826 -10.295 -20.381 1.00 83.56 83 VAL A N 1
ATOM 674 C CA . VAL A 1 83 ? -17.942 -11.228 -20.215 1.00 83.56 83 VAL A CA 1
ATOM 675 C C . VAL A 1 83 ? -18.356 -11.773 -21.570 1.00 83.56 83 VAL A C 1
ATOM 677 O O . VAL A 1 83 ? -18.340 -11.065 -22.576 1.00 83.56 83 VAL A O 1
ATOM 680 N N . LYS A 1 84 ? -18.705 -13.056 -21.619 1.00 86.50 84 LYS A N 1
ATOM 681 C CA . LYS A 1 84 ? -19.235 -13.684 -22.829 1.00 86.50 84 LYS A CA 1
ATOM 682 C C . LYS A 1 84 ? -20.732 -13.840 -22.676 1.00 86.50 84 LYS A C 1
ATOM 684 O O . LYS A 1 84 ? -21.202 -14.263 -21.624 1.00 86.50 84 LYS A O 1
ATOM 689 N N . HIS A 1 85 ? -21.467 -13.522 -23.729 1.00 87.44 85 HIS A N 1
ATOM 690 C CA . HIS A 1 85 ? -22.887 -13.815 -23.755 1.00 87.44 85 HIS A CA 1
ATOM 691 C C . HIS A 1 85 ? -23.066 -15.332 -23.901 1.00 87.44 85 HIS A C 1
ATOM 693 O O . HIS A 1 85 ? -22.545 -15.930 -24.834 1.00 87.44 85 HIS A O 1
ATOM 699 N N . GLU A 1 86 ? -23.794 -15.972 -22.986 1.00 84.31 86 GLU A N 1
ATOM 700 C CA . GLU A 1 86 ? -23.845 -17.444 -22.909 1.00 84.31 86 GLU A CA 1
ATOM 701 C C . GLU A 1 86 ? -24.419 -18.104 -24.171 1.00 84.31 86 GLU A C 1
ATOM 703 O O . GLU A 1 86 ? -24.031 -19.207 -24.543 1.00 84.31 86 GLU A O 1
ATOM 708 N N . THR A 1 87 ? -25.343 -17.417 -24.844 1.00 84.81 87 THR A N 1
ATOM 709 C CA . THR A 1 87 ? -26.105 -17.962 -25.980 1.00 84.81 87 THR A CA 1
ATOM 710 C C . THR A 1 87 ? -25.845 -17.273 -27.317 1.00 84.81 87 THR A C 1
ATOM 712 O O . THR A 1 87 ? -26.342 -17.724 -28.345 1.00 84.81 87 THR A O 1
ATOM 715 N N . LYS A 1 88 ? -25.092 -16.170 -27.330 1.00 86.12 88 LYS A N 1
ATOM 716 C CA . LYS A 1 88 ? -24.794 -15.396 -28.542 1.00 86.12 88 LYS A CA 1
ATOM 717 C C . LYS A 1 88 ? -23.286 -15.271 -28.654 1.00 86.12 88 LYS A C 1
ATOM 719 O O . LYS A 1 88 ? -22.623 -15.142 -27.633 1.00 86.12 88 LYS A O 1
ATOM 724 N N . ASP A 1 89 ? -22.754 -15.237 -29.871 1.00 88.50 89 ASP A N 1
ATOM 725 C CA . ASP A 1 89 ? -21.327 -14.981 -30.105 1.00 88.50 89 ASP A CA 1
ATOM 726 C C . ASP A 1 89 ? -20.999 -13.488 -29.905 1.00 88.50 89 ASP A C 1
ATOM 728 O O . ASP A 1 89 ? -20.665 -12.754 -30.831 1.00 88.50 89 ASP A O 1
ATOM 732 N N . LEU A 1 90 ? -21.226 -13.003 -28.684 1.00 89.00 90 LEU A N 1
ATOM 733 C CA . LEU A 1 90 ? -21.032 -11.623 -28.269 1.00 89.00 90 LEU A CA 1
ATOM 734 C C . LEU A 1 90 ? -20.121 -11.577 -27.050 1.00 89.00 90 LEU A C 1
ATOM 736 O O . LEU A 1 90 ? -20.174 -12.428 -26.157 1.00 89.00 90 LEU A O 1
ATOM 740 N N . VAL A 1 91 ? -19.329 -10.515 -27.003 1.00 87.81 91 VAL A N 1
ATOM 741 C CA . VAL A 1 91 ? -18.424 -10.217 -25.903 1.00 87.81 91 VAL A CA 1
ATOM 742 C C . VAL A 1 91 ? -18.776 -8.840 -25.354 1.00 87.81 91 VAL A C 1
ATOM 744 O O . VAL A 1 91 ? -18.958 -7.896 -26.119 1.00 87.81 91 VAL A O 1
ATOM 747 N N . GLY A 1 92 ? -18.893 -8.735 -24.035 1.00 87.12 92 GLY A N 1
ATOM 748 C CA . GLY A 1 92 ? -19.101 -7.486 -23.315 1.00 87.12 92 GLY A CA 1
ATOM 749 C C . GLY A 1 92 ? -17.860 -7.088 -22.526 1.00 87.12 92 GLY A C 1
ATOM 750 O O . GLY A 1 92 ? -17.076 -7.938 -22.099 1.00 87.12 92 GLY A O 1
ATOM 751 N N . LEU A 1 93 ? -17.701 -5.784 -22.320 1.00 84.25 93 LEU A N 1
ATOM 752 C CA . LEU A 1 93 ? -16.805 -5.230 -21.312 1.00 84.25 93 LEU A CA 1
ATOM 753 C C . LEU A 1 93 ? -17.680 -4.727 -20.170 1.00 84.25 93 LEU A C 1
ATOM 755 O O . LEU A 1 93 ? -18.454 -3.791 -20.353 1.00 84.25 93 LEU A O 1
ATOM 759 N N . GLU A 1 94 ? -17.586 -5.379 -19.021 1.00 83.38 94 GLU A N 1
ATOM 760 C CA . GLU A 1 94 ? -18.321 -4.999 -17.821 1.00 83.38 94 GLU A CA 1
ATOM 761 C C . GLU A 1 94 ? -17.351 -4.324 -16.853 1.00 83.38 94 GLU A C 1
ATOM 763 O O . GLU A 1 94 ? -16.337 -4.913 -16.474 1.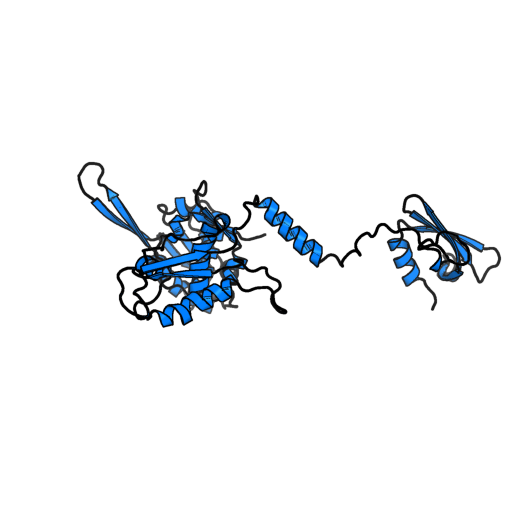00 83.38 94 GLU A O 1
ATOM 768 N N . THR A 1 95 ? -17.642 -3.079 -16.480 1.00 83.31 95 THR A N 1
ATOM 769 C CA . THR A 1 95 ? -16.859 -2.320 -15.501 1.00 83.31 95 THR A CA 1
ATOM 770 C C . THR A 1 95 ? -17.622 -2.254 -14.190 1.00 83.31 95 THR A C 1
ATOM 772 O O . THR A 1 95 ? -18.774 -1.827 -14.158 1.00 83.31 95 THR A O 1
ATOM 775 N N . ILE A 1 96 ? -16.965 -2.674 -13.112 1.00 83.44 96 ILE A N 1
ATOM 776 C CA . ILE A 1 96 ? -17.563 -2.816 -11.786 1.00 83.44 96 ILE A CA 1
ATOM 777 C C . ILE A 1 96 ? -16.672 -2.100 -10.769 1.00 83.44 96 ILE A C 1
ATOM 779 O O . ILE A 1 96 ? -15.449 -2.258 -10.781 1.00 83.44 96 ILE A O 1
ATOM 783 N N . ASN A 1 97 ? -17.282 -1.336 -9.865 1.00 86.75 97 ASN A N 1
ATOM 784 C CA . ASN A 1 97 ? -16.586 -0.618 -8.796 1.00 86.75 97 ASN A CA 1
ATOM 785 C C . ASN A 1 97 ? -16.372 -1.506 -7.564 1.00 86.75 97 ASN A C 1
ATOM 787 O O . ASN A 1 97 ? -17.256 -2.272 -7.181 1.00 86.75 97 ASN A O 1
ATOM 791 N N . LEU A 1 98 ? -15.212 -1.362 -6.918 1.00 85.06 98 LEU A N 1
ATOM 792 C CA . LEU A 1 98 ? -14.812 -2.135 -5.739 1.00 85.06 98 LEU A CA 1
ATOM 793 C C . LEU A 1 98 ? -15.786 -1.968 -4.565 1.00 85.06 98 LEU A C 1
ATOM 795 O O . LEU A 1 98 ? -16.119 -2.938 -3.886 1.00 85.06 98 LEU A O 1
ATOM 799 N N . PHE A 1 99 ? -16.244 -0.740 -4.332 1.00 87.06 99 PHE A N 1
ATOM 800 C CA . PHE A 1 99 ? -17.205 -0.415 -3.283 1.00 87.06 99 PHE A CA 1
ATOM 801 C C . PHE A 1 99 ? -18.563 -0.081 -3.900 1.00 87.06 99 PHE A C 1
ATOM 803 O O . PHE A 1 99 ? -18.652 0.727 -4.821 1.00 87.06 99 PHE A O 1
ATOM 810 N N . GLU A 1 100 ? -19.616 -0.690 -3.362 1.00 88.69 100 GLU A N 1
ATOM 811 C CA . GLU A 1 100 ? -21.012 -0.412 -3.717 1.00 88.69 100 GLU A CA 1
ATOM 812 C C . GLU A 1 100 ? -21.537 0.814 -2.954 1.00 88.69 100 GLU A C 1
ATOM 814 O O . GLU A 1 100 ? -22.303 1.610 -3.493 1.00 88.69 100 GLU A O 1
ATOM 819 N N . LYS A 1 101 ? -21.106 0.994 -1.696 1.00 90.69 101 LYS A N 1
ATOM 820 C CA . LYS A 1 101 ? -21.571 2.070 -0.809 1.00 90.69 101 LYS A CA 1
ATOM 821 C C . LYS A 1 101 ? -20.422 2.652 0.009 1.00 90.69 101 LYS A C 1
ATOM 823 O O . LYS A 1 101 ? -19.573 1.917 0.508 1.00 90.69 101 LYS A O 1
ATOM 828 N N . PHE A 1 102 ? -20.451 3.970 0.191 1.00 93.19 102 PHE A N 1
ATOM 829 C CA . PHE A 1 102 ? -19.608 4.713 1.126 1.00 93.19 102 PHE A CA 1
ATOM 830 C C . PHE A 1 102 ? -20.420 5.890 1.676 1.00 93.19 102 PHE A C 1
ATOM 832 O O . PHE A 1 102 ? -20.825 6.774 0.919 1.00 93.19 102 PHE A O 1
ATOM 839 N N . THR A 1 103 ? -20.666 5.916 2.983 1.00 93.88 103 THR A N 1
ATOM 840 C CA . THR A 1 103 ? -21.494 6.932 3.645 1.00 93.88 103 THR A CA 1
ATOM 841 C C . THR A 1 103 ? -20.766 7.502 4.855 1.00 93.88 103 THR A C 1
ATOM 843 O O . THR A 1 103 ? -20.307 6.753 5.712 1.00 93.88 103 THR A O 1
ATOM 846 N N . LEU A 1 104 ? -20.684 8.831 4.929 1.00 94.69 104 LEU A N 1
ATOM 847 C CA . LEU A 1 104 ? -20.223 9.554 6.112 1.00 94.69 104 LEU A CA 1
ATOM 848 C C . LEU A 1 104 ? -21.436 9.907 6.968 1.00 94.69 104 LEU A C 1
ATOM 850 O O . LEU A 1 104 ? -22.352 10.563 6.479 1.00 94.69 104 LEU A O 1
ATOM 854 N N . TRP A 1 105 ? -21.436 9.492 8.230 1.00 95.69 105 TRP A N 1
ATOM 855 C CA . TRP A 1 105 ? -22.492 9.821 9.180 1.00 95.69 105 TRP A CA 1
ATOM 856 C C . TRP A 1 105 ? -21.994 10.877 10.162 1.00 95.69 105 TRP A C 1
ATOM 858 O O . TRP A 1 105 ? -20.996 10.675 10.852 1.00 95.69 105 TRP A O 1
ATOM 868 N N . TYR A 1 106 ? -22.690 12.006 10.218 1.00 95.31 106 TYR A N 1
ATOM 869 C CA . TYR A 1 106 ? -22.372 13.170 11.046 1.00 95.31 106 TYR A CA 1
ATOM 870 C C . TYR A 1 106 ? -23.679 13.896 11.426 1.00 95.31 106 TYR A C 1
ATOM 872 O O . TYR A 1 106 ? -24.704 13.678 10.768 1.00 95.31 106 TYR A O 1
ATOM 880 N N . PRO A 1 107 ? -23.703 14.701 12.506 1.00 95.69 107 PRO A N 1
ATOM 881 C CA . PRO A 1 107 ? -24.887 15.467 12.888 1.00 95.69 107 PRO A CA 1
ATOM 882 C C . PRO A 1 107 ? -25.369 16.382 11.758 1.00 95.69 107 PRO A C 1
ATOM 884 O O . PRO A 1 107 ? -24.561 16.966 11.043 1.00 95.69 107 PRO A O 1
ATOM 887 N N . LYS A 1 108 ? -26.691 16.546 11.624 1.00 93.19 108 LYS A N 1
ATOM 888 C CA . LYS A 1 108 ? -27.302 17.350 10.551 1.00 93.19 108 LYS A CA 1
ATOM 889 C C . LYS A 1 108 ? -26.760 18.784 10.494 1.00 93.19 108 LYS A C 1
ATOM 891 O O . LYS A 1 108 ? -26.588 19.317 9.407 1.00 93.19 108 LYS A O 1
ATOM 896 N N . ASP A 1 109 ? -26.464 19.362 11.654 1.00 94.12 109 ASP A N 1
ATOM 897 C CA . ASP A 1 109 ? -25.978 20.738 11.784 1.00 94.12 109 ASP A CA 1
ATOM 898 C C . ASP A 1 109 ? -24.432 20.835 11.782 1.00 94.12 109 ASP A C 1
ATOM 900 O O . ASP A 1 109 ? -23.873 21.863 12.159 1.00 94.12 109 ASP A O 1
ATOM 904 N N . ASP A 1 110 ? -23.718 19.773 11.380 1.00 91.44 110 ASP A N 1
ATOM 905 C CA . ASP A 1 110 ? -22.249 19.689 11.372 1.00 91.44 110 ASP A CA 1
ATOM 906 C C . ASP A 1 110 ? -21.692 19.285 9.999 1.00 91.44 110 ASP A C 1
ATOM 908 O O . ASP A 1 110 ? -21.014 18.271 9.829 1.00 91.44 110 ASP A O 1
ATOM 912 N N . GLU A 1 111 ? -21.946 20.120 8.995 1.00 85.31 111 GLU A N 1
ATOM 913 C CA . GLU A 1 111 ? -21.449 19.920 7.623 1.00 85.31 111 GLU A CA 1
ATOM 914 C C . GLU A 1 111 ? -19.911 19.921 7.512 1.00 85.31 111 GLU A C 1
ATOM 916 O O . GLU A 1 111 ? -19.365 19.525 6.487 1.00 85.31 111 GLU A O 1
ATOM 921 N N . ASN A 1 112 ? -19.205 20.337 8.570 1.00 90.56 112 ASN A N 1
ATOM 922 C CA . ASN A 1 112 ? -17.744 20.396 8.632 1.00 90.56 112 ASN A CA 1
ATOM 923 C C . ASN A 1 112 ? -17.108 19.178 9.324 1.00 90.56 112 ASN A C 1
ATOM 925 O O . ASN A 1 112 ? -15.918 19.221 9.641 1.00 90.56 112 ASN A O 1
ATOM 929 N N . PHE A 1 113 ? -17.879 18.122 9.602 1.00 92.75 113 PHE A N 1
ATOM 930 C CA . PHE A 1 113 ? -17.396 16.869 10.199 1.00 92.75 113 PHE A CA 1
ATOM 931 C C . PHE A 1 113 ? -16.674 17.028 11.552 1.00 92.75 113 PHE A C 1
ATOM 933 O O . PHE A 1 113 ? -15.828 16.207 11.917 1.00 92.75 113 PHE A O 1
ATOM 940 N N . THR A 1 114 ? -16.995 18.062 12.328 1.00 93.12 114 THR A N 1
ATOM 941 C CA . THR A 1 114 ? -16.388 18.309 13.650 1.00 93.12 114 THR A CA 1
ATOM 942 C C . THR A 1 114 ? -16.635 17.136 14.610 1.00 93.12 114 THR A C 1
ATOM 944 O O . THR A 1 114 ? -15.773 16.758 15.405 1.00 93.12 114 THR A O 1
ATOM 947 N N . HIS A 1 115 ? -17.799 16.515 14.474 1.00 92.69 115 HIS A N 1
ATOM 948 C CA . HIS A 1 115 ? -18.336 15.387 15.214 1.00 92.69 115 HIS A CA 1
ATOM 949 C C . HIS A 1 115 ? -18.704 14.263 14.237 1.00 92.69 115 HIS A C 1
ATOM 951 O O . HIS A 1 115 ? -19.807 13.715 14.289 1.00 92.69 115 HIS A O 1
ATOM 957 N N . LEU A 1 116 ? -17.784 13.919 13.325 1.00 94.19 116 LEU A N 1
ATOM 958 C CA . LEU A 1 116 ? -17.910 12.708 12.513 1.00 94.19 116 LEU A CA 1
ATOM 959 C C . LEU A 1 116 ? -18.246 11.520 13.427 1.00 94.19 116 LEU A C 1
ATOM 961 O O . LEU A 1 116 ? -17.534 11.265 14.395 1.00 94.19 116 LEU A O 1
ATOM 965 N N . ASN A 1 117 ? -19.339 10.817 13.137 1.00 94.12 117 ASN A N 1
ATOM 966 C CA . ASN A 1 11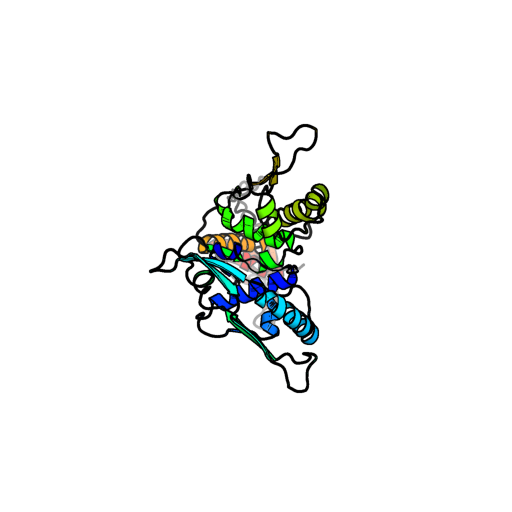7 ? -19.846 9.751 13.995 1.00 94.12 117 ASN A CA 1
ATOM 967 C C . ASN A 1 117 ? -19.272 8.395 13.576 1.00 94.12 117 ASN A C 1
ATOM 969 O O . ASN A 1 117 ? -18.633 7.713 14.370 1.00 94.12 117 ASN A O 1
ATOM 973 N N . TYR A 1 118 ? -19.462 8.020 12.310 1.00 95.12 118 TYR A N 1
ATOM 974 C CA . TYR A 1 118 ? -18.876 6.814 11.726 1.00 95.12 118 TYR A CA 1
ATOM 975 C C . TYR A 1 118 ? -18.925 6.864 10.197 1.00 95.12 118 TYR A C 1
ATOM 977 O O . TYR A 1 118 ? -19.654 7.654 9.592 1.00 95.12 118 TYR A O 1
ATOM 985 N N . VAL A 1 119 ? -18.153 5.986 9.567 1.00 95.00 119 VAL A N 1
ATOM 986 C CA . VAL A 1 119 ? -18.221 5.696 8.135 1.00 95.00 119 VAL A CA 1
ATOM 987 C C . VAL A 1 119 ? -18.887 4.348 7.947 1.00 95.00 119 VAL A C 1
ATOM 989 O O . VAL A 1 119 ? -18.580 3.397 8.658 1.00 95.00 119 VAL A O 1
ATOM 992 N N . GLU A 1 120 ? -19.792 4.255 6.984 1.00 93.88 120 GLU A N 1
ATOM 993 C CA . GLU A 1 120 ? -20.390 2.997 6.557 1.00 93.88 120 GLU A CA 1
ATOM 994 C C . GLU A 1 120 ? -19.919 2.662 5.138 1.00 93.88 120 GLU A C 1
ATOM 996 O O . GLU A 1 120 ? -20.098 3.470 4.224 1.00 93.88 120 GLU A O 1
ATOM 1001 N N . LEU A 1 121 ? -19.332 1.481 4.940 1.00 91.25 121 LEU A N 1
ATOM 1002 C CA . LEU A 1 121 ? -18.876 1.010 3.633 1.00 91.25 121 LEU A CA 1
ATOM 1003 C C . LEU A 1 121 ? -19.496 -0.340 3.289 1.00 91.25 121 LEU A C 1
ATOM 1005 O O . LEU A 1 121 ? -19.682 -1.178 4.163 1.00 91.25 121 LEU A O 1
ATOM 1009 N N . LYS A 1 122 ? -19.741 -0.584 2.003 1.00 88.88 122 LYS A N 1
ATOM 1010 C CA . LYS A 1 122 ? -20.124 -1.904 1.494 1.00 88.88 122 LYS A CA 1
ATOM 1011 C C . LYS A 1 122 ? -19.255 -2.253 0.295 1.00 88.88 122 LYS A C 1
ATOM 1013 O O . LYS A 1 122 ? -19.217 -1.498 -0.680 1.00 88.88 122 LYS A O 1
ATOM 1018 N N . VAL A 1 123 ? -18.537 -3.371 0.382 1.00 86.38 123 VAL A N 1
ATOM 1019 C CA . VAL A 1 123 ? -17.796 -3.929 -0.758 1.00 86.38 123 VAL A CA 1
ATOM 1020 C C . VAL A 1 123 ? -18.808 -4.479 -1.747 1.00 86.38 123 VAL A C 1
ATOM 1022 O O . VAL A 1 123 ? -19.807 -5.071 -1.349 1.00 86.38 123 VAL A O 1
ATOM 1025 N N . ASN A 1 124 ? -18.568 -4.273 -3.036 1.00 86.00 124 ASN A N 1
ATOM 1026 C CA . ASN A 1 124 ? -19.434 -4.856 -4.043 1.00 86.00 124 ASN A CA 1
ATOM 1027 C C . ASN A 1 124 ? -19.333 -6.400 -3.978 1.00 86.00 124 ASN A C 1
ATOM 1029 O O . ASN A 1 124 ? -18.217 -6.929 -4.027 1.00 86.00 124 ASN A O 1
ATOM 1033 N N . PRO A 1 125 ? -20.462 -7.134 -3.889 1.00 83.69 125 PRO A N 1
ATOM 1034 C CA . PRO A 1 125 ? -20.475 -8.591 -3.747 1.00 83.69 125 PRO A CA 1
ATOM 1035 C C . PRO A 1 125 ? -19.673 -9.350 -4.814 1.00 83.69 125 PRO A C 1
ATOM 1037 O O . PRO A 1 125 ? -19.133 -10.417 -4.531 1.00 83.69 125 PRO A O 1
ATOM 1040 N N . GLN A 1 126 ? -19.521 -8.799 -6.024 1.00 79.88 126 GLN A N 1
ATOM 1041 C CA . GLN A 1 126 ? -18.692 -9.402 -7.077 1.00 79.88 126 GLN A CA 1
ATOM 1042 C C . GLN A 1 126 ? -17.198 -9.461 -6.709 1.00 79.88 126 GLN A C 1
ATOM 1044 O O . GLN A 1 126 ? -16.462 -10.273 -7.264 1.00 79.88 126 GLN A O 1
ATOM 1049 N N . PHE A 1 127 ? -16.745 -8.660 -5.741 1.00 78.81 127 PHE A N 1
ATOM 1050 C CA . PHE A 1 127 ? -15.382 -8.685 -5.204 1.00 78.81 127 PHE A CA 1
ATOM 1051 C C . PHE A 1 127 ? -15.254 -9.450 -3.886 1.00 78.81 127 PHE A C 1
ATOM 1053 O O . PHE A 1 127 ? -14.168 -9.474 -3.308 1.00 78.81 127 PHE A O 1
ATOM 1060 N N . LYS A 1 128 ? -16.310 -10.139 -3.437 1.00 76.06 128 LYS A N 1
ATOM 1061 C CA . LYS A 1 128 ? -16.281 -11.001 -2.247 1.00 76.06 128 LYS A CA 1
ATOM 1062 C C . LYS A 1 128 ? -15.111 -11.982 -2.274 1.00 76.06 128 LYS A C 1
ATOM 1064 O O . LYS A 1 128 ? -14.379 -12.098 -1.299 1.00 76.06 128 LYS A O 1
ATOM 1069 N N . TYR A 1 129 ? -14.854 -12.607 -3.424 1.00 76.94 129 TYR A N 1
ATOM 1070 C CA . TYR A 1 129 ? -13.743 -13.552 -3.588 1.00 76.94 129 TYR A CA 1
ATOM 1071 C C . TYR A 1 129 ? -12.360 -12.927 -3.332 1.00 76.94 129 TYR A C 1
ATOM 1073 O O . TYR A 1 129 ? -11.434 -13.637 -2.948 1.00 76.94 129 TYR A O 1
ATOM 1081 N N . LEU A 1 130 ? -12.203 -11.607 -3.507 1.00 77.00 130 LEU A N 1
ATOM 1082 C CA . LEU A 1 130 ? -10.931 -10.935 -3.244 1.00 77.00 130 LEU A CA 1
ATOM 1083 C C . LEU A 1 130 ? -10.585 -10.882 -1.760 1.00 77.00 130 LEU A C 1
ATOM 1085 O O . LEU A 1 130 ? -9.409 -10.737 -1.426 1.00 77.00 130 LEU A O 1
ATOM 1089 N N . ILE A 1 131 ? -11.581 -10.978 -0.885 1.00 73.44 131 ILE A N 1
ATOM 1090 C CA . ILE A 1 131 ? -11.414 -10.832 0.562 1.00 73.44 131 ILE A CA 1
ATOM 1091 C C . ILE A 1 131 ? -11.718 -12.155 1.279 1.00 73.44 131 ILE A C 1
ATOM 1093 O O . ILE A 1 131 ? -11.006 -12.501 2.219 1.00 73.44 131 ILE A O 1
ATOM 1097 N N . ASP A 1 132 ? -12.678 -12.938 0.783 1.00 67.31 132 ASP A N 1
ATOM 1098 C CA . ASP A 1 132 ? -13.197 -14.122 1.478 1.00 67.31 132 ASP A CA 1
ATOM 1099 C C . ASP A 1 132 ? -12.612 -15.444 0.955 1.00 67.31 132 ASP A C 1
ATOM 1101 O O . ASP A 1 132 ? -12.294 -16.335 1.745 1.00 67.31 132 ASP A O 1
ATOM 1105 N N . ASP A 1 133 ? -12.408 -15.590 -0.362 1.00 64.94 133 ASP A N 1
ATOM 1106 C CA . ASP A 1 133 ? -11.890 -16.835 -0.956 1.00 64.94 133 ASP A CA 1
ATOM 1107 C C . ASP A 1 133 ? -10.359 -16.832 -1.033 1.00 64.94 133 ASP A C 1
ATOM 1109 O O . ASP A 1 133 ? -9.717 -16.729 -2.079 1.00 64.94 133 ASP A O 1
ATOM 1113 N N . LEU A 1 134 ? -9.750 -16.936 0.146 1.00 64.88 134 LEU A N 1
ATOM 1114 C CA . LEU A 1 134 ? -8.300 -16.876 0.328 1.00 64.88 134 LEU A CA 1
ATOM 1115 C C . LEU A 1 134 ? -7.662 -18.269 0.392 1.00 64.88 134 LEU A C 1
ATOM 1117 O O . LEU A 1 134 ? -6.675 -18.475 1.107 1.00 64.88 134 LEU A O 1
ATOM 1121 N N . THR A 1 135 ? -8.236 -19.237 -0.324 1.00 54.75 135 THR A N 1
ATOM 1122 C CA . THR A 1 135 ? -7.810 -20.643 -0.299 1.00 54.75 135 THR A CA 1
ATOM 1123 C C . THR A 1 135 ? -6.483 -20.867 -1.033 1.00 54.75 135 THR A C 1
ATOM 1125 O O . THR A 1 135 ? -5.658 -21.668 -0.584 1.00 54.75 135 THR A O 1
ATOM 1128 N N . LYS A 1 136 ? -6.227 -20.135 -2.130 1.00 57.56 136 LYS A N 1
ATOM 1129 C CA . LYS A 1 136 ? -4.967 -20.138 -2.902 1.00 57.56 136 LYS A CA 1
ATOM 1130 C C . LYS A 1 136 ? -4.684 -18.738 -3.470 1.00 57.56 136 LYS A C 1
ATOM 1132 O O . LYS A 1 136 ? -5.604 -17.974 -3.704 1.00 57.56 136 LYS A O 1
ATOM 1137 N N . HIS A 1 137 ? -3.411 -18.408 -3.706 1.00 69.69 137 HIS A N 1
ATOM 1138 C CA . HIS A 1 137 ? -2.980 -17.145 -4.346 1.00 69.69 137 HIS A CA 1
ATOM 1139 C C . HIS A 1 137 ? -3.388 -15.851 -3.618 1.00 69.69 137 HIS A C 1
ATOM 1141 O O . HIS A 1 137 ? -3.783 -14.869 -4.244 1.00 69.69 137 HIS A O 1
ATOM 1147 N N . PHE A 1 138 ? -3.238 -15.823 -2.296 1.00 77.44 138 PHE A N 1
ATOM 1148 C CA . PHE A 1 138 ? -3.430 -14.611 -1.503 1.00 77.44 138 PHE A CA 1
ATOM 1149 C C . PHE A 1 138 ? -2.103 -13.933 -1.148 1.00 77.44 138 PHE A C 1
ATOM 1151 O O . PHE A 1 138 ? -1.055 -14.569 -0.984 1.00 77.44 138 PHE A O 1
ATOM 1158 N N . LEU A 1 139 ? -2.186 -12.626 -0.946 1.00 83.88 139 LEU A N 1
ATOM 1159 C CA . LEU A 1 139 ? -1.171 -11.806 -0.318 1.00 83.88 139 LEU A CA 1
ATOM 1160 C C . LEU A 1 139 ? -1.545 -11.595 1.152 1.00 83.88 139 LEU A C 1
ATOM 1162 O O . LEU A 1 139 ? -2.713 -11.397 1.474 1.00 83.88 139 LEU A O 1
ATOM 1166 N N . SER A 1 140 ? -0.554 -11.646 2.043 1.00 86.50 140 SER A N 1
ATOM 1167 C CA . SER A 1 140 ? -0.723 -11.318 3.460 1.00 86.50 140 SER A CA 1
ATOM 1168 C C . SER A 1 140 ? 0.464 -10.516 3.977 1.00 86.50 140 SER A C 1
ATOM 1170 O O . SER A 1 140 ? 1.602 -10.750 3.552 1.00 86.50 140 SER A O 1
ATOM 1172 N N . PHE A 1 141 ? 0.192 -9.563 4.867 1.00 89.06 141 PHE A N 1
ATOM 1173 C CA . PHE A 1 141 ? 1.209 -8.762 5.542 1.00 89.06 141 PHE A CA 1
ATOM 1174 C C . PHE A 1 141 ? 0.683 -8.052 6.794 1.00 89.06 141 PHE A C 1
ATOM 1176 O O . PHE A 1 141 ? -0.519 -7.858 6.949 1.00 89.06 141 PHE A O 1
ATOM 1183 N N . GLU A 1 142 ? 1.595 -7.632 7.674 1.00 90.00 142 GLU A N 1
ATOM 1184 C CA . GLU A 1 142 ? 1.264 -6.801 8.833 1.00 90.00 142 GLU A CA 1
ATOM 1185 C C . GLU A 1 142 ? 0.912 -5.375 8.402 1.00 90.00 142 GLU A C 1
ATOM 1187 O O . GLU A 1 142 ? 1.699 -4.712 7.721 1.00 90.00 142 GLU A O 1
ATOM 1192 N N . LEU A 1 143 ? -0.244 -4.871 8.846 1.00 91.19 143 LEU A N 1
ATOM 1193 C CA . LEU A 1 143 ? -0.682 -3.510 8.528 1.00 91.19 143 LEU A CA 1
ATOM 1194 C C . LEU A 1 143 ? 0.344 -2.469 8.997 1.00 91.19 143 LEU A C 1
ATOM 1196 O O . LEU A 1 143 ? 0.673 -1.542 8.262 1.00 91.19 143 LEU A O 1
ATOM 1200 N N . LYS A 1 144 ? 0.930 -2.677 10.181 1.00 89.50 144 LYS A N 1
ATOM 1201 C CA . LYS A 1 144 ? 1.956 -1.795 10.750 1.00 89.50 144 LYS A CA 1
ATOM 1202 C C . LYS A 1 144 ? 3.224 -1.713 9.890 1.00 89.50 144 LYS A C 1
ATOM 1204 O O . LYS A 1 144 ? 3.782 -0.628 9.745 1.00 89.50 144 LYS A O 1
ATOM 1209 N N . GLU A 1 145 ? 3.664 -2.830 9.303 1.00 90.25 145 GLU A N 1
ATOM 1210 C CA . GLU A 1 145 ? 4.796 -2.850 8.362 1.00 90.25 145 GLU A CA 1
ATOM 1211 C C . GLU A 1 145 ? 4.480 -1.985 7.137 1.00 90.25 145 GLU A C 1
ATOM 1213 O O . GLU A 1 145 ? 5.288 -1.153 6.728 1.00 90.25 145 GLU A O 1
ATOM 1218 N N . PHE A 1 146 ? 3.271 -2.131 6.591 1.00 93.12 146 PHE A N 1
ATOM 1219 C CA . PHE A 1 146 ? 2.825 -1.348 5.444 1.00 93.12 146 PHE A CA 1
ATOM 1220 C C . PHE A 1 146 ? 2.711 0.145 5.764 1.00 93.12 146 PHE A C 1
ATOM 1222 O O . PHE A 1 146 ? 3.182 0.972 4.981 1.00 93.12 146 PHE A O 1
ATOM 1229 N N . MET A 1 147 ? 2.115 0.499 6.906 1.00 92.38 147 MET A N 1
ATOM 1230 C CA . MET A 1 147 ? 1.946 1.882 7.362 1.00 92.38 147 MET A CA 1
ATOM 1231 C C . MET A 1 147 ? 3.275 2.597 7.596 1.00 92.38 147 MET A C 1
ATOM 1233 O O . MET A 1 147 ? 3.350 3.795 7.344 1.00 92.38 147 MET A O 1
ATOM 1237 N N . GLY A 1 148 ? 4.325 1.868 7.990 1.00 90.38 148 GLY A N 1
ATOM 1238 C CA . GLY A 1 148 ? 5.673 2.416 8.165 1.00 90.38 148 GLY A CA 1
ATOM 1239 C C . GLY A 1 148 ? 6.318 2.953 6.882 1.00 90.38 148 GLY A C 1
ATOM 1240 O O . GLY A 1 148 ? 7.285 3.705 6.960 1.00 90.38 148 GLY A O 1
ATOM 1241 N N . LEU A 1 149 ? 5.784 2.606 5.707 1.00 92.25 149 LEU A N 1
ATOM 1242 C CA . LEU A 1 149 ? 6.197 3.193 4.433 1.00 92.25 149 LEU A CA 1
ATOM 1243 C C . LEU A 1 149 ? 5.561 4.578 4.256 1.00 92.25 149 LEU A C 1
ATOM 1245 O O . LEU A 1 149 ? 4.366 4.754 4.466 1.00 92.25 149 LEU A O 1
ATOM 1249 N N . SER A 1 150 ? 6.325 5.553 3.794 1.00 87.25 150 SER A N 1
ATOM 1250 C CA . SER A 1 150 ? 5.878 6.933 3.582 1.00 87.25 150 SER A CA 1
ATOM 1251 C C . SER A 1 150 ? 5.426 7.188 2.140 1.00 87.25 150 SER A C 1
ATOM 1253 O O . SER A 1 150 ? 4.400 7.826 1.894 1.00 87.25 150 SER A O 1
ATOM 1255 N N . SER A 1 151 ? 6.158 6.659 1.157 1.00 90.06 151 SER A N 1
ATOM 1256 C CA . SER A 1 151 ? 5.919 6.946 -0.258 1.00 90.06 151 SER A CA 1
ATOM 1257 C C . SER A 1 151 ? 4.805 6.084 -0.853 1.00 90.06 151 SER A C 1
ATOM 1259 O O . SER A 1 151 ? 4.791 4.857 -0.708 1.00 90.06 151 SER A O 1
ATOM 1261 N N . LYS A 1 152 ? 3.911 6.716 -1.634 1.00 93.44 152 LYS A N 1
ATOM 1262 C CA . LYS A 1 152 ? 2.870 6.004 -2.398 1.00 93.44 152 LYS A CA 1
ATOM 1263 C C . LYS A 1 152 ? 3.470 4.938 -3.319 1.00 93.44 152 LYS A C 1
ATOM 1265 O O . LYS A 1 152 ? 2.913 3.856 -3.455 1.00 93.44 152 LYS A O 1
ATOM 1270 N N . TYR A 1 153 ? 4.633 5.221 -3.914 1.00 95.50 153 TYR A N 1
ATOM 1271 C CA . TYR A 1 153 ? 5.299 4.296 -4.827 1.00 95.50 153 TYR A CA 1
ATOM 1272 C C . TYR A 1 153 ? 5.932 3.124 -4.078 1.00 95.50 153 TYR A C 1
ATOM 1274 O O . TYR A 1 153 ? 5.879 2.000 -4.570 1.00 95.50 153 TYR A O 1
ATOM 1282 N N . SER A 1 154 ? 6.481 3.359 -2.884 1.00 95.75 154 SER A N 1
ATOM 1283 C CA . SER A 1 154 ? 7.009 2.289 -2.032 1.00 95.75 154 SER A CA 1
ATOM 1284 C C . SER A 1 154 ? 5.907 1.342 -1.596 1.00 95.75 154 SER A C 1
ATOM 1286 O O . SER A 1 154 ? 6.091 0.136 -1.676 1.00 95.75 154 SER A O 1
ATOM 1288 N N . LYS A 1 155 ? 4.739 1.868 -1.213 1.00 94.69 155 LYS A N 1
ATOM 1289 C CA . LYS A 1 155 ? 3.564 1.063 -0.854 1.00 94.69 155 LYS A CA 1
ATOM 1290 C C . LYS A 1 155 ? 3.017 0.252 -2.031 1.00 94.69 155 LYS A C 1
ATOM 1292 O O . LYS A 1 155 ? 2.736 -0.940 -1.886 1.00 94.69 155 LYS A O 1
ATOM 1297 N N . THR A 1 156 ? 2.922 0.849 -3.218 1.00 94.75 156 THR A N 1
ATOM 1298 C CA . THR A 1 156 ? 2.495 0.122 -4.423 1.00 94.75 156 THR A CA 1
ATOM 1299 C C . THR A 1 156 ? 3.502 -0.967 -4.809 1.00 94.75 156 THR A C 1
ATOM 1301 O O . THR A 1 156 ? 3.117 -2.111 -5.063 1.00 94.75 156 THR A O 1
ATOM 1304 N N . LEU A 1 157 ? 4.805 -0.661 -4.776 1.00 95.94 157 LEU A N 1
ATOM 1305 C CA . LEU A 1 157 ? 5.860 -1.637 -5.055 1.00 95.94 157 LEU A CA 1
ATOM 1306 C C . LEU A 1 157 ? 5.920 -2.736 -3.988 1.00 95.94 157 LEU A C 1
ATOM 1308 O O . LEU A 1 157 ? 6.075 -3.907 -4.323 1.00 95.94 157 LEU A O 1
ATOM 1312 N N . TYR A 1 158 ? 5.734 -2.385 -2.719 1.00 95.44 158 TYR A N 1
ATOM 1313 C CA . TYR A 1 158 ? 5.638 -3.325 -1.609 1.00 95.44 158 TYR A CA 1
ATOM 1314 C C . TYR A 1 158 ? 4.591 -4.397 -1.897 1.00 95.44 158 TYR A C 1
ATOM 1316 O O . TYR A 1 158 ? 4.904 -5.585 -1.860 1.00 95.44 158 TYR A O 1
ATOM 1324 N N . ARG A 1 159 ? 3.369 -3.991 -2.267 1.00 93.31 159 ARG A N 1
ATOM 1325 C CA . ARG A 1 159 ? 2.284 -4.927 -2.593 1.00 93.31 159 ARG A CA 1
ATOM 1326 C C . ARG A 1 159 ? 2.645 -5.836 -3.761 1.00 93.31 159 ARG A C 1
ATOM 1328 O O . ARG A 1 159 ? 2.420 -7.044 -3.692 1.00 93.31 159 ARG A O 1
ATOM 1335 N N . LEU A 1 160 ? 3.249 -5.263 -4.804 1.00 93.75 160 LEU A N 1
ATOM 1336 C CA . LEU A 1 160 ? 3.716 -6.015 -5.966 1.00 93.75 160 LEU A CA 1
ATOM 1337 C C . LEU A 1 160 ? 4.753 -7.072 -5.591 1.00 93.75 160 LEU A C 1
ATOM 1339 O O . LEU A 1 160 ? 4.670 -8.182 -6.101 1.00 93.75 160 LEU A O 1
ATOM 1343 N N . LEU A 1 161 ? 5.727 -6.747 -4.741 1.00 95.25 161 LEU A N 1
ATOM 1344 C CA . LEU A 1 161 ? 6.821 -7.656 -4.390 1.00 95.25 161 LEU A CA 1
ATOM 1345 C C . LEU A 1 161 ? 6.427 -8.661 -3.305 1.00 95.25 161 LEU A C 1
ATOM 1347 O O . LEU A 1 161 ? 6.870 -9.808 -3.340 1.00 95.25 161 LEU A O 1
ATOM 1351 N N . LYS A 1 162 ? 5.553 -8.278 -2.369 1.00 92.94 162 LYS A N 1
ATOM 1352 C CA . LYS A 1 162 ? 5.158 -9.113 -1.226 1.00 92.94 162 LYS A CA 1
ATOM 1353 C C . LYS A 1 162 ? 4.390 -10.374 -1.655 1.00 92.94 162 LYS A C 1
ATOM 1355 O O . LYS A 1 162 ? 4.481 -11.397 -0.975 1.00 92.94 162 LYS A O 1
ATOM 1360 N N . GLN A 1 163 ? 3.707 -10.373 -2.806 1.00 90.00 163 GLN A N 1
ATOM 1361 C CA . GLN A 1 163 ? 3.121 -11.598 -3.392 1.00 90.00 163 GLN A CA 1
ATOM 1362 C C . GLN A 1 163 ? 4.183 -12.575 -3.940 1.00 90.00 163 GLN A C 1
ATOM 1364 O O . GLN A 1 163 ? 3.941 -13.777 -3.997 1.00 90.00 163 GLN A O 1
ATOM 1369 N N . PHE A 1 164 ? 5.386 -12.088 -4.261 1.00 91.94 164 PHE A N 1
ATOM 1370 C CA . PHE A 1 164 ? 6.536 -12.887 -4.709 1.00 91.94 164 PHE A CA 1
ATOM 1371 C C . PHE A 1 164 ? 7.534 -13.174 -3.578 1.00 91.94 164 PHE A C 1
ATOM 1373 O O . PHE A 1 164 ? 8.645 -13.647 -3.824 1.00 91.94 164 PHE A O 1
ATOM 1380 N N . ARG A 1 165 ? 7.163 -12.913 -2.315 1.00 90.31 165 ARG A N 1
ATOM 1381 C CA . ARG A 1 165 ? 8.086 -12.996 -1.171 1.00 90.31 165 ARG A CA 1
ATOM 1382 C C . ARG A 1 165 ? 8.806 -14.343 -1.044 1.00 90.31 165 ARG A C 1
ATOM 1384 O O . ARG A 1 165 ? 9.963 -14.373 -0.651 1.00 90.31 165 ARG A O 1
ATOM 1391 N N . TYR A 1 166 ? 8.160 -15.442 -1.440 1.00 90.31 166 TYR A N 1
ATOM 1392 C CA . TYR A 1 166 ? 8.725 -16.796 -1.373 1.00 90.31 166 TYR A CA 1
ATOM 1393 C C . TYR A 1 166 ? 9.506 -17.227 -2.627 1.00 90.31 166 TYR A C 1
ATOM 1395 O O . TYR A 1 166 ? 10.209 -18.237 -2.580 1.00 90.31 166 TYR A O 1
ATOM 1403 N N . THR A 1 167 ? 9.388 -16.506 -3.748 1.00 92.19 167 THR A N 1
ATOM 1404 C CA . THR A 1 167 ? 10.175 -16.781 -4.965 1.00 92.19 167 THR A CA 1
ATOM 1405 C C . THR A 1 167 ? 11.478 -15.989 -4.973 1.00 92.19 167 THR A C 1
ATOM 1407 O O . THR A 1 167 ? 12.493 -16.506 -5.429 1.00 92.19 167 THR A O 1
ATOM 1410 N N . GLY A 1 168 ? 11.471 -14.765 -4.432 1.00 94.50 168 GLY A N 1
ATOM 1411 C CA . GLY A 1 168 ? 12.635 -13.872 -4.441 1.00 94.50 168 GLY A CA 1
ATOM 1412 C C . GLY A 1 168 ? 12.817 -13.106 -5.754 1.00 94.50 168 GLY A C 1
ATOM 1413 O O . GLY A 1 168 ? 13.777 -12.356 -5.912 1.00 94.50 168 GLY A O 1
ATOM 1414 N N . GLU A 1 169 ? 11.908 -13.274 -6.715 1.00 96.31 169 GLU A N 1
ATOM 1415 C CA . GLU A 1 169 ? 11.949 -12.553 -7.983 1.00 96.31 169 GLU A CA 1
ATOM 1416 C C . GLU A 1 169 ? 10.555 -12.211 -8.506 1.00 96.31 169 GLU A C 1
ATOM 1418 O O . GLU A 1 169 ? 9.615 -13.001 -8.403 1.00 96.31 169 GLU A O 1
ATOM 1423 N N . CYS A 1 170 ? 10.446 -11.024 -9.101 1.00 96.06 170 CYS A N 1
ATOM 1424 C CA . CYS A 1 170 ? 9.260 -10.544 -9.796 1.00 96.06 170 CYS A CA 1
ATOM 1425 C C . CYS A 1 170 ? 9.648 -10.160 -11.227 1.00 96.06 170 CYS A C 1
ATOM 1427 O O . CYS A 1 170 ? 10.367 -9.183 -11.449 1.00 96.06 170 CYS A O 1
ATOM 1429 N N . LYS A 1 171 ? 9.170 -10.946 -12.197 1.00 96.81 171 LYS A N 1
ATOM 1430 C CA . LYS A 1 171 ? 9.461 -10.783 -13.633 1.00 96.81 171 LYS A CA 1
ATOM 1431 C C . LYS A 1 171 ? 8.208 -10.580 -14.487 1.00 96.81 171 LYS A C 1
ATOM 1433 O O . LYS A 1 171 ? 8.295 -10.570 -15.710 1.00 96.81 171 LYS A O 1
ATOM 1438 N N . ILE A 1 172 ? 7.039 -10.389 -13.868 1.00 94.44 172 ILE A N 1
ATOM 1439 C CA . ILE A 1 172 ? 5.763 -10.267 -14.596 1.00 94.44 172 ILE A CA 1
ATOM 1440 C C . ILE A 1 172 ? 5.731 -9.067 -15.556 1.00 94.44 172 ILE A C 1
ATOM 1442 O O . ILE A 1 172 ? 4.960 -9.068 -16.510 1.00 94.44 172 ILE A O 1
ATOM 1446 N N . TYR A 1 173 ? 6.613 -8.082 -15.345 1.00 96.06 173 TYR A N 1
ATOM 1447 C CA . TYR A 1 173 ? 6.769 -6.903 -16.195 1.00 96.06 173 TYR A CA 1
ATOM 1448 C C . TYR A 1 173 ? 8.026 -6.927 -17.086 1.00 96.06 173 TYR A C 1
ATOM 1450 O O . TYR A 1 173 ? 8.448 -5.877 -17.571 1.00 96.06 173 TYR A O 1
ATOM 1458 N N . HIS A 1 174 ? 8.621 -8.100 -17.347 1.00 95.88 174 HIS A N 1
ATOM 1459 C CA . HIS A 1 174 ? 9.852 -8.254 -18.145 1.00 95.88 174 HIS A CA 1
ATOM 1460 C C . HIS A 1 174 ? 9.785 -7.605 -19.544 1.00 95.88 174 HIS A C 1
ATOM 1462 O O . HIS A 1 174 ? 10.776 -7.057 -20.026 1.00 95.88 174 HIS A O 1
ATOM 1468 N N . SER A 1 175 ? 8.615 -7.617 -20.186 1.00 94.50 175 SER A N 1
ATOM 1469 C CA . SER A 1 175 ? 8.376 -6.971 -21.491 1.00 94.50 175 SER A CA 1
ATOM 1470 C C . SER A 1 175 ? 7.097 -6.132 -21.504 1.00 94.50 175 SER A C 1
ATOM 1472 O O . SER A 1 175 ? 6.439 -6.007 -22.532 1.00 94.50 175 SER A O 1
ATOM 1474 N N . LYS A 1 176 ? 6.712 -5.601 -20.339 1.00 95.94 176 LYS A N 1
ATOM 1475 C CA . LYS A 1 176 ? 5.440 -4.898 -20.125 1.00 95.94 176 LYS A CA 1
ATOM 1476 C C . LYS A 1 176 ? 5.658 -3.591 -19.362 1.00 95.94 176 LYS A C 1
ATOM 1478 O O . LYS A 1 176 ? 5.094 -3.370 -18.293 1.00 95.94 176 LYS A O 1
ATOM 1483 N N . TRP A 1 177 ? 6.540 -2.739 -19.884 1.00 95.19 177 TRP A N 1
ATOM 1484 C CA . TRP A 1 177 ? 6.892 -1.469 -19.240 1.00 95.19 177 TRP A CA 1
ATOM 1485 C C . TRP A 1 177 ? 5.690 -0.552 -19.006 1.00 95.19 177 TRP A C 1
ATOM 1487 O O . TRP A 1 177 ? 5.571 0.027 -17.928 1.00 95.19 177 TRP A O 1
ATOM 1497 N N . ASP A 1 178 ? 4.791 -0.446 -19.982 1.00 93.81 178 ASP A N 1
ATOM 1498 C CA . ASP A 1 178 ? 3.630 0.437 -19.870 1.00 93.81 178 ASP A CA 1
ATOM 1499 C C . ASP A 1 178 ? 2.620 -0.093 -18.839 1.00 93.81 178 ASP A C 1
ATOM 1501 O O . ASP A 1 178 ? 2.116 0.686 -18.033 1.00 93.81 178 ASP A O 1
ATOM 1505 N N . GLU A 1 179 ? 2.430 -1.417 -18.747 1.00 93.25 179 GLU A N 1
ATOM 1506 C CA . GLU A 1 179 ? 1.633 -2.027 -17.668 1.00 93.25 179 GLU A CA 1
ATOM 1507 C C . GLU A 1 179 ? 2.264 -1.776 -16.288 1.00 93.25 179 GLU A C 1
ATOM 1509 O O . GLU A 1 179 ? 1.549 -1.483 -15.334 1.00 93.25 179 GLU A O 1
ATOM 1514 N N . PHE A 1 180 ? 3.598 -1.824 -16.167 1.00 94.69 180 PHE A N 1
ATOM 1515 C CA . PHE A 1 180 ? 4.280 -1.482 -14.914 1.00 94.69 180 PHE A CA 1
ATOM 1516 C C . PHE A 1 180 ? 4.066 -0.015 -14.530 1.00 94.69 180 PHE A C 1
ATOM 1518 O O . PHE A 1 180 ? 3.777 0.281 -13.370 1.00 94.69 180 PHE A O 1
ATOM 1525 N N . ARG A 1 181 ? 4.195 0.912 -15.491 1.00 94.62 181 ARG A N 1
ATOM 1526 C CA . ARG A 1 181 ? 3.939 2.342 -15.256 1.00 94.62 181 ARG A CA 1
ATOM 1527 C C . ARG A 1 181 ? 2.505 2.589 -14.819 1.00 94.62 181 ARG A C 1
ATOM 1529 O O . ARG A 1 181 ? 2.293 3.368 -13.895 1.00 94.62 181 ARG A O 1
ATOM 1536 N N . TYR A 1 182 ? 1.564 1.915 -15.468 1.00 91.38 182 TYR A N 1
ATOM 1537 C CA . TYR A 1 182 ? 0.151 1.974 -15.141 1.00 91.38 182 TYR A CA 1
ATOM 1538 C C . TYR A 1 182 ? -0.123 1.448 -13.728 1.00 91.38 182 TYR A C 1
ATOM 1540 O O . TYR A 1 182 ? -0.731 2.145 -12.924 1.00 91.38 182 TYR A O 1
ATOM 1548 N N . PHE A 1 183 ? 0.403 0.268 -13.387 1.00 91.19 183 PHE A N 1
ATOM 1549 C CA . PHE A 1 183 ? 0.251 -0.332 -12.060 1.00 91.19 183 PHE A CA 1
ATOM 1550 C C . PHE A 1 183 ? 0.847 0.541 -10.945 1.00 91.19 183 PHE A C 1
ATOM 1552 O O . PHE A 1 183 ? 0.254 0.692 -9.881 1.00 91.19 183 PHE A O 1
ATOM 1559 N N . MET A 1 184 ? 2.019 1.132 -11.185 1.00 93.38 184 MET A N 1
ATOM 1560 C CA . MET A 1 184 ? 2.689 2.024 -10.234 1.00 93.38 184 MET A CA 1
ATOM 1561 C C . MET A 1 184 ? 2.084 3.436 -10.182 1.00 93.38 184 MET A C 1
ATOM 1563 O O . MET A 1 184 ? 2.568 4.251 -9.395 1.00 93.38 184 MET A O 1
ATOM 1567 N N . ASP A 1 185 ? 1.078 3.739 -11.012 1.00 91.94 185 ASP A N 1
ATOM 1568 C CA . ASP A 1 185 ? 0.479 5.071 -11.166 1.00 91.94 185 ASP A CA 1
ATOM 1569 C C . ASP A 1 185 ? 1.539 6.163 -11.443 1.00 91.94 185 ASP A C 1
ATOM 1571 O O . ASP A 1 185 ? 1.624 7.207 -10.786 1.00 91.94 185 ASP A O 1
ATOM 1575 N N . ILE A 1 186 ? 2.433 5.877 -12.399 1.00 94.06 186 ILE A N 1
ATOM 1576 C CA . ILE A 1 186 ? 3.505 6.787 -12.820 1.00 94.06 186 ILE A CA 1
ATOM 1577 C C . ILE A 1 186 ? 2.961 7.741 -13.893 1.00 94.06 186 ILE A C 1
ATOM 1579 O O . ILE A 1 186 ? 2.607 7.271 -14.978 1.00 94.06 186 ILE A O 1
ATOM 1583 N N . PRO A 1 187 ? 2.999 9.072 -13.678 1.00 93.25 187 PRO A N 1
ATOM 1584 C CA . PRO A 1 187 ? 2.524 10.049 -14.658 1.00 93.25 187 PRO A CA 1
ATOM 1585 C C . PRO A 1 187 ? 3.205 9.886 -16.017 1.00 93.25 187 PRO A C 1
ATOM 1587 O O . PRO A 1 187 ? 4.422 9.705 -16.070 1.00 93.25 187 PRO A O 1
ATOM 1590 N N . GLU A 1 188 ? 2.467 10.007 -17.121 1.00 92.38 188 GLU A N 1
ATOM 1591 C CA . GLU A 1 188 ? 3.023 9.892 -18.483 1.00 92.38 188 GLU A CA 1
ATOM 1592 C C . GLU A 1 188 ? 4.165 10.888 -18.739 1.00 92.38 188 GLU A C 1
ATOM 1594 O O . GLU A 1 188 ? 5.168 10.540 -19.362 1.00 92.38 188 GLU A O 1
ATOM 1599 N N . SER A 1 189 ? 4.077 12.079 -18.137 1.00 94.44 189 SER A N 1
ATOM 1600 C CA . SER A 1 189 ? 5.093 13.139 -18.201 1.00 94.44 189 SER A CA 1
ATOM 1601 C C . SER A 1 189 ? 6.453 12.757 -17.602 1.00 94.44 189 SER A C 1
ATOM 1603 O O . SER A 1 189 ? 7.453 13.439 -17.840 1.00 94.44 189 SER A O 1
ATOM 1605 N N . TYR A 1 190 ? 6.539 11.675 -16.820 1.00 94.56 190 TYR A N 1
ATOM 1606 C CA . TYR A 1 190 ? 7.812 11.235 -16.261 1.00 94.56 190 TYR A CA 1
ATOM 1607 C C . TYR A 1 190 ? 8.705 10.629 -17.346 1.00 94.56 190 TYR A C 1
ATOM 1609 O O . TYR A 1 190 ? 8.456 9.539 -17.877 1.00 94.56 190 TYR A O 1
ATOM 1617 N N . LEU A 1 191 ? 9.809 11.328 -17.603 1.00 92.25 191 LEU A N 1
ATOM 1618 C CA . LEU A 1 191 ? 10.944 10.828 -18.367 1.00 92.25 191 LEU A CA 1
ATOM 1619 C C . LEU A 1 191 ? 11.640 9.676 -17.618 1.00 92.25 191 LEU A C 1
ATOM 1621 O O . LEU A 1 191 ? 11.582 9.618 -16.387 1.00 92.25 191 LEU A O 1
ATOM 1625 N N . PRO A 1 192 ? 12.370 8.784 -18.315 1.00 89.62 192 PRO A N 1
ATOM 1626 C CA . PRO A 1 192 ? 13.004 7.624 -17.684 1.00 89.62 192 PRO A CA 1
ATOM 1627 C C . PRO A 1 192 ? 13.892 7.948 -16.471 1.00 89.62 192 PRO A C 1
ATOM 1629 O O . PRO A 1 192 ? 13.894 7.194 -15.502 1.00 89.62 192 PRO A O 1
ATOM 1632 N N . HIS A 1 193 ? 14.613 9.073 -16.487 1.00 90.25 193 HIS A N 1
ATOM 1633 C CA . HIS A 1 193 ? 15.448 9.484 -15.353 1.00 90.25 193 HIS A CA 1
ATOM 1634 C C . HIS A 1 193 ? 14.620 9.994 -14.160 1.00 90.25 193 HIS A C 1
ATOM 1636 O O . HIS A 1 193 ? 15.007 9.762 -13.017 1.00 90.25 193 HIS A O 1
ATOM 1642 N N . HIS A 1 194 ? 13.463 10.628 -14.397 1.00 96.06 194 HIS A N 1
ATOM 1643 C CA . HIS A 1 194 ? 12.531 11.012 -13.334 1.00 96.06 194 HIS A CA 1
ATOM 1644 C C . HIS A 1 194 ? 11.921 9.782 -12.662 1.00 96.06 194 HIS A C 1
ATOM 1646 O O . HIS A 1 194 ? 11.772 9.776 -11.445 1.00 96.06 194 HIS A O 1
ATOM 1652 N N . ILE A 1 195 ? 11.629 8.723 -13.425 1.00 95.94 195 ILE A N 1
ATOM 1653 C CA . ILE A 1 195 ? 11.169 7.443 -12.862 1.00 95.94 195 ILE A CA 1
ATOM 1654 C C . ILE A 1 195 ? 12.233 6.862 -11.934 1.00 95.94 195 ILE A C 1
ATOM 1656 O O . ILE A 1 195 ? 11.927 6.486 -10.805 1.00 95.94 195 ILE A O 1
ATOM 1660 N N . ASP A 1 196 ? 13.495 6.844 -12.359 1.00 94.69 196 ASP A N 1
ATOM 1661 C CA . ASP A 1 196 ? 14.573 6.359 -11.498 1.00 94.69 196 ASP A CA 1
ATOM 1662 C C . ASP A 1 196 ? 14.704 7.202 -10.223 1.00 94.69 196 ASP A C 1
ATOM 1664 O O . ASP A 1 196 ? 14.783 6.649 -9.131 1.00 94.69 196 ASP A O 1
ATOM 1668 N N . GLN A 1 197 ? 14.727 8.532 -10.350 1.00 96.19 197 GLN A N 1
ATOM 1669 C CA . GLN A 1 197 ? 14.981 9.447 -9.233 1.00 96.19 197 GLN A CA 1
ATOM 1670 C C . GLN A 1 197 ? 13.813 9.569 -8.251 1.00 96.19 197 GLN A C 1
ATOM 1672 O O . GLN A 1 197 ? 14.052 9.718 -7.059 1.00 96.19 197 GLN A O 1
ATOM 1677 N N . ARG A 1 198 ? 12.568 9.538 -8.737 1.00 95.75 198 ARG A N 1
ATOM 1678 C CA . ARG A 1 198 ? 11.371 9.853 -7.937 1.00 95.75 198 ARG A CA 1
ATOM 1679 C C . ARG A 1 198 ? 10.531 8.631 -7.577 1.00 95.75 198 ARG A C 1
ATOM 1681 O O . ARG A 1 198 ? 9.715 8.720 -6.668 1.00 95.75 198 ARG A O 1
ATOM 1688 N N . VAL A 1 199 ? 10.705 7.516 -8.290 1.00 96.50 199 VAL A N 1
ATOM 1689 C CA . VAL A 1 199 ? 9.901 6.299 -8.105 1.00 96.50 199 VAL A CA 1
ATOM 1690 C C . VAL A 1 199 ? 10.785 5.152 -7.639 1.00 96.50 199 VAL A C 1
ATOM 1692 O O . VAL A 1 199 ? 10.678 4.722 -6.496 1.00 96.50 199 VAL A O 1
ATOM 1695 N N . LEU A 1 200 ? 11.687 4.671 -8.499 1.00 97.19 200 LEU A N 1
ATOM 1696 C CA . LEU A 1 200 ? 12.399 3.416 -8.256 1.00 97.19 200 LEU A CA 1
ATOM 1697 C C . LEU A 1 200 ? 13.448 3.543 -7.151 1.00 97.19 200 LEU A C 1
ATOM 1699 O O . LEU A 1 200 ? 13.421 2.755 -6.214 1.00 97.19 200 LEU A O 1
ATOM 1703 N N . LYS A 1 201 ? 14.368 4.515 -7.220 1.00 96.25 201 LYS A N 1
ATOM 1704 C CA . LYS A 1 201 ? 15.432 4.640 -6.208 1.00 96.25 201 LYS A CA 1
ATOM 1705 C C . LYS A 1 201 ? 14.877 4.904 -4.802 1.00 96.25 201 LYS A C 1
ATOM 1707 O O . LYS A 1 201 ? 15.279 4.161 -3.910 1.00 96.25 201 LYS A O 1
ATOM 1712 N N . PRO A 1 202 ? 13.947 5.860 -4.590 1.00 96.00 202 PRO A N 1
ATOM 1713 C CA . PRO A 1 202 ? 13.374 6.079 -3.264 1.00 96.00 202 PRO A CA 1
ATOM 1714 C C . PRO A 1 202 ? 12.625 4.848 -2.749 1.00 96.00 202 PRO A C 1
ATOM 1716 O O . PRO A 1 202 ? 12.816 4.464 -1.600 1.00 96.00 202 PRO A O 1
ATOM 1719 N N . ALA A 1 203 ? 11.843 4.181 -3.607 1.00 96.50 203 ALA A N 1
ATOM 1720 C CA . ALA A 1 203 ? 11.095 2.998 -3.196 1.00 96.50 203 ALA A CA 1
ATOM 1721 C C . ALA A 1 203 ? 12.003 1.831 -2.808 1.00 96.50 203 ALA A C 1
ATOM 1723 O O . ALA A 1 203 ? 11.785 1.194 -1.785 1.00 96.50 203 ALA A O 1
ATOM 1724 N N . ILE A 1 204 ? 13.051 1.566 -3.588 1.00 95.94 204 ILE A N 1
ATOM 1725 C CA . ILE A 1 204 ? 14.017 0.511 -3.268 1.00 95.94 204 ILE A CA 1
ATOM 1726 C C . ILE A 1 204 ? 14.767 0.846 -1.979 1.00 95.94 204 ILE A C 1
ATOM 1728 O O . ILE A 1 204 ? 14.935 -0.037 -1.144 1.00 95.94 204 ILE A O 1
ATOM 1732 N N . GLN A 1 205 ? 15.180 2.101 -1.788 1.00 93.69 205 GLN A N 1
ATOM 1733 C CA . GLN A 1 205 ? 15.863 2.530 -0.568 1.00 93.69 205 GLN A CA 1
ATOM 1734 C C . GLN A 1 205 ? 14.988 2.337 0.673 1.00 93.69 205 GLN A C 1
ATOM 1736 O O . GLN A 1 205 ? 15.468 1.815 1.672 1.00 93.69 205 GLN A O 1
ATOM 1741 N N . GLU A 1 206 ? 13.714 2.721 0.606 1.00 93.44 206 GLU A N 1
ATOM 1742 C CA . GLU A 1 206 ? 12.781 2.575 1.724 1.00 93.44 206 GLU A CA 1
ATOM 1743 C C . GLU A 1 206 ? 12.463 1.099 2.018 1.00 93.44 206 GLU A C 1
ATOM 1745 O O . GLU A 1 206 ? 12.503 0.670 3.166 1.00 93.44 206 GLU A O 1
ATOM 1750 N N . LEU A 1 207 ? 12.230 0.289 0.981 1.00 94.19 207 LEU A N 1
ATOM 1751 C CA . LEU A 1 207 ? 11.906 -1.138 1.116 1.00 94.19 207 LEU A CA 1
ATOM 1752 C C . LEU A 1 207 ? 13.094 -2.014 1.542 1.00 94.19 207 LEU A C 1
ATOM 1754 O O . LEU A 1 207 ? 12.893 -3.102 2.087 1.00 94.19 207 LEU A O 1
ATOM 1758 N N . SER A 1 208 ? 14.315 -1.544 1.292 1.00 91.75 208 SER A N 1
ATOM 1759 C CA . SER A 1 208 ? 15.561 -2.218 1.680 1.00 91.75 208 SER A CA 1
ATOM 1760 C C . SER A 1 208 ? 16.206 -1.581 2.908 1.00 91.75 208 SER A C 1
ATOM 1762 O O . SER A 1 208 ? 17.339 -1.930 3.228 1.00 91.75 208 SER A O 1
ATOM 1764 N N . ALA A 1 209 ? 15.544 -0.614 3.555 1.00 84.50 209 ALA A N 1
ATOM 1765 C CA . ALA A 1 209 ? 16.137 0.151 4.641 1.00 84.50 209 ALA A CA 1
ATOM 1766 C C . ALA A 1 209 ? 16.575 -0.787 5.773 1.00 84.50 209 ALA A C 1
ATOM 1768 O O . ALA A 1 209 ? 15.763 -1.485 6.382 1.00 84.50 209 ALA A O 1
ATOM 1769 N N . GLU A 1 210 ? 17.883 -0.819 6.016 1.00 68.50 210 GLU A N 1
ATOM 1770 C CA . GLU A 1 210 ? 18.484 -1.642 7.054 1.00 68.50 210 GLU A CA 1
ATOM 1771 C C . GLU A 1 210 ? 18.364 -0.990 8.431 1.00 68.50 210 GLU A C 1
ATOM 1773 O O . GLU A 1 210 ? 18.017 0.188 8.586 1.00 68.50 210 GLU A O 1
ATOM 1778 N N . ARG A 1 211 ? 18.713 -1.783 9.447 1.00 58.91 211 ARG A N 1
ATOM 1779 C CA . ARG A 1 211 ? 18.831 -1.306 10.818 1.00 58.91 211 ARG A CA 1
ATOM 1780 C C . ARG A 1 211 ? 19.801 -0.133 10.897 1.00 58.91 211 ARG A C 1
ATOM 1782 O O . ARG A 1 211 ? 20.924 -0.215 10.407 1.00 58.91 211 ARG A O 1
ATOM 1789 N N . ASN A 1 212 ? 19.398 0.927 11.580 1.00 58.56 212 ASN A N 1
ATOM 1790 C CA . ASN A 1 212 ? 20.280 2.031 11.940 1.00 58.56 212 ASN A CA 1
ATOM 1791 C C . ASN A 1 212 ? 20.077 2.407 13.416 1.00 58.56 212 ASN A C 1
ATOM 1793 O O . ASN A 1 212 ? 19.223 1.839 14.093 1.00 58.56 212 ASN A O 1
ATOM 1797 N N . LEU A 1 213 ? 20.859 3.363 13.926 1.00 44.47 213 LEU A N 1
ATOM 1798 C CA . LEU A 1 213 ? 20.813 3.788 15.336 1.00 44.47 213 LEU A CA 1
ATOM 1799 C C . LEU A 1 213 ? 19.417 4.244 15.808 1.00 44.47 213 LEU A C 1
ATOM 1801 O O . LEU A 1 213 ? 19.157 4.260 17.007 1.00 44.47 213 LEU A O 1
ATOM 1805 N N . PHE A 1 214 ? 18.524 4.586 14.876 1.00 52.94 214 PHE A N 1
ATOM 1806 C CA . PHE A 1 214 ? 17.160 5.048 15.131 1.00 52.94 214 PHE A CA 1
ATOM 1807 C C . PHE A 1 214 ? 16.087 4.049 14.657 1.00 52.94 214 PHE A C 1
ATOM 1809 O O . PHE A 1 214 ? 14.901 4.272 14.883 1.00 52.94 214 PHE A O 1
ATOM 1816 N N . ASN A 1 215 ? 16.481 2.948 14.008 1.00 58.47 215 ASN A N 1
ATOM 1817 C CA . ASN A 1 215 ? 15.591 1.967 13.402 1.00 58.47 215 ASN A CA 1
ATOM 1818 C C . ASN A 1 215 ? 16.111 0.549 13.664 1.00 58.47 215 ASN A C 1
ATOM 1820 O O . ASN A 1 215 ? 17.031 0.070 13.007 1.00 58.47 215 ASN A O 1
ATOM 1824 N N . ASN A 1 216 ? 15.486 -0.149 14.611 1.00 56.91 216 ASN A N 1
ATOM 1825 C CA . ASN A 1 216 ? 15.830 -1.532 14.954 1.00 56.91 216 ASN A CA 1
ATOM 1826 C C . ASN A 1 216 ? 15.097 -2.579 14.085 1.00 56.91 216 ASN A C 1
ATOM 1828 O O . ASN A 1 216 ? 15.230 -3.788 14.328 1.00 56.91 216 ASN A O 1
ATOM 1832 N N . ALA A 1 217 ? 14.328 -2.159 13.075 1.00 64.69 217 ALA A N 1
ATOM 1833 C CA . ALA A 1 217 ? 13.566 -3.064 12.220 1.00 64.69 217 ALA A CA 1
ATOM 1834 C C . ALA A 1 217 ? 14.471 -3.779 11.205 1.00 64.69 217 ALA A C 1
ATOM 1836 O O . ALA A 1 217 ? 15.438 -3.215 10.701 1.00 64.69 217 ALA A O 1
ATOM 1837 N N . ARG A 1 218 ? 14.183 -5.056 10.930 1.00 74.31 218 ARG A N 1
ATOM 1838 C CA . ARG A 1 218 ? 14.828 -5.766 9.816 1.00 74.31 218 ARG A CA 1
ATOM 1839 C C . ARG A 1 218 ? 14.355 -5.158 8.487 1.00 74.31 218 ARG A C 1
ATOM 1841 O O . ARG A 1 218 ? 13.209 -4.710 8.433 1.00 74.31 218 ARG A O 1
ATOM 1848 N N . PRO A 1 219 ? 15.193 -5.162 7.435 1.00 84.00 219 PRO A N 1
ATOM 1849 C CA . PRO A 1 219 ? 14.749 -4.735 6.114 1.00 84.00 219 PRO A CA 1
ATOM 1850 C C . PRO A 1 219 ? 13.564 -5.594 5.662 1.00 84.00 219 PRO A C 1
ATOM 1852 O O . PRO A 1 219 ? 13.560 -6.811 5.849 1.00 84.00 219 PRO A O 1
ATOM 1855 N N . ILE A 1 220 ? 12.564 -4.956 5.054 1.00 89.12 220 ILE A N 1
ATOM 1856 C CA . ILE A 1 220 ? 11.354 -5.637 4.570 1.00 89.12 220 ILE A CA 1
ATOM 1857 C C . ILE A 1 220 ? 11.721 -6.63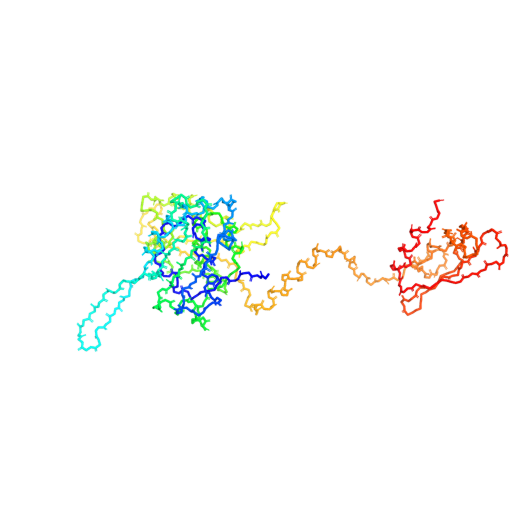5 3.461 1.00 89.12 220 ILE A C 1
ATOM 1859 O O . ILE A 1 220 ? 11.232 -7.769 3.439 1.00 89.12 220 ILE A O 1
ATOM 1863 N N . PHE A 1 221 ? 12.603 -6.212 2.550 1.00 93.31 221 PHE A N 1
ATOM 1864 C CA . PHE A 1 221 ? 13.173 -7.053 1.503 1.00 93.31 221 PHE A CA 1
ATOM 1865 C C . PHE A 1 221 ? 14.702 -6.967 1.525 1.00 93.31 221 PHE A C 1
ATOM 1867 O O . PHE A 1 221 ? 15.296 -5.959 1.144 1.00 93.31 221 PHE A O 1
ATOM 1874 N N . GLU A 1 222 ? 15.354 -8.051 1.936 1.00 92.50 222 GLU A N 1
ATOM 1875 C CA . GLU A 1 222 ? 16.813 -8.156 1.907 1.00 92.50 222 GLU A CA 1
ATOM 1876 C C . GLU A 1 222 ? 17.338 -8.227 0.463 1.00 92.50 222 GLU A C 1
ATOM 1878 O O . GLU A 1 222 ? 16.774 -8.923 -0.386 1.00 92.50 222 GLU A O 1
ATOM 1883 N N . ASN A 1 223 ? 18.449 -7.537 0.182 1.00 93.25 223 ASN A N 1
ATOM 1884 C CA . ASN A 1 223 ? 19.119 -7.518 -1.128 1.00 93.25 223 ASN A CA 1
ATOM 1885 C C . ASN A 1 223 ? 18.213 -7.125 -2.311 1.00 93.25 223 ASN A C 1
ATOM 1887 O O . ASN A 1 223 ? 18.429 -7.589 -3.441 1.00 93.25 223 ASN A O 1
ATOM 1891 N N . LEU A 1 224 ? 17.200 -6.289 -2.063 1.00 96.81 224 LEU A N 1
ATOM 1892 C CA . LEU A 1 224 ? 16.266 -5.854 -3.090 1.00 96.81 224 LEU A CA 1
ATOM 1893 C C . LEU A 1 224 ? 16.960 -4.974 -4.138 1.00 96.81 224 LEU A C 1
ATOM 1895 O O . LEU A 1 224 ? 17.528 -3.921 -3.859 1.00 96.81 224 LEU A O 1
ATOM 1899 N N . ARG A 1 225 ? 16.882 -5.419 -5.390 1.00 96.31 225 ARG A N 1
ATOM 1900 C CA . ARG A 1 225 ? 17.427 -4.743 -6.568 1.00 96.31 225 ARG A CA 1
ATOM 1901 C C . ARG A 1 225 ? 16.478 -4.878 -7.748 1.00 96.31 225 ARG A C 1
ATOM 1903 O O . ARG A 1 225 ? 15.645 -5.782 -7.791 1.00 96.31 225 ARG A O 1
ATOM 1910 N N . TYR A 1 226 ? 16.650 -4.015 -8.741 1.00 97.44 226 TYR A N 1
ATOM 1911 C CA . TYR A 1 226 ? 15.888 -4.075 -9.984 1.00 97.44 226 TYR A CA 1
ATOM 1912 C C . TYR A 1 226 ? 16.799 -4.033 -11.209 1.00 97.44 226 TYR A C 1
ATOM 1914 O O . TYR A 1 226 ? 17.906 -3.494 -11.172 1.00 97.44 226 TYR A O 1
ATOM 1922 N N . LYS A 1 227 ? 16.307 -4.589 -12.316 1.00 96.31 227 LYS A N 1
ATOM 1923 C CA . LYS A 1 227 ? 16.950 -4.564 -13.629 1.00 96.31 227 LYS A CA 1
ATOM 1924 C C . LYS A 1 227 ? 15.953 -4.049 -14.658 1.00 96.31 227 LYS A C 1
ATOM 1926 O O . LYS A 1 227 ? 14.888 -4.630 -14.837 1.00 96.31 227 LYS A O 1
ATOM 1931 N N . LYS A 1 228 ? 16.308 -2.974 -15.364 1.00 95.06 228 LYS A N 1
ATOM 1932 C CA . LYS A 1 228 ? 15.529 -2.488 -16.512 1.00 95.06 228 LYS A CA 1
ATOM 1933 C C . LYS A 1 228 ? 15.902 -3.277 -17.761 1.00 95.06 228 LYS A C 1
ATOM 1935 O O . LYS A 1 228 ? 17.082 -3.372 -18.098 1.00 95.06 228 LYS A O 1
ATOM 1940 N N . ILE A 1 229 ? 14.899 -3.796 -18.455 1.00 95.12 229 ILE A N 1
ATOM 1941 C CA . ILE A 1 229 ? 15.050 -4.523 -19.714 1.00 95.12 229 ILE A CA 1
ATOM 1942 C C . ILE A 1 229 ? 14.983 -3.521 -20.860 1.00 95.12 229 ILE A C 1
ATOM 1944 O O . ILE A 1 229 ? 14.091 -2.670 -20.914 1.00 95.12 229 ILE A O 1
ATOM 1948 N N . LYS A 1 230 ? 15.968 -3.588 -21.751 1.00 92.38 230 LYS A N 1
ATOM 1949 C CA . LYS A 1 230 ? 16.109 -2.694 -22.901 1.00 92.38 230 LYS A CA 1
ATOM 1950 C C . LYS A 1 230 ? 15.722 -3.426 -24.172 1.00 92.38 230 LYS A C 1
ATOM 1952 O O . LYS A 1 230 ? 15.977 -4.620 -24.279 1.00 92.38 230 LYS A O 1
ATOM 1957 N N . ASP A 1 231 ? 15.130 -2.699 -25.113 1.00 90.88 231 ASP A N 1
ATOM 1958 C CA . ASP A 1 231 ? 14.825 -3.227 -26.439 1.00 90.88 231 ASP A CA 1
ATOM 1959 C C . ASP A 1 231 ? 16.121 -3.719 -27.115 1.00 90.88 231 ASP A C 1
ATOM 1961 O O . ASP A 1 231 ? 17.014 -2.895 -27.354 1.00 90.88 231 ASP A O 1
ATOM 1965 N N . PRO A 1 232 ? 16.243 -5.021 -27.444 1.00 85.94 232 PRO A N 1
ATOM 1966 C CA . PRO A 1 232 ? 17.416 -5.564 -28.125 1.00 85.94 232 PRO A CA 1
ATOM 1967 C C . PRO A 1 232 ? 17.664 -4.935 -29.502 1.00 85.94 232 PRO A C 1
ATOM 1969 O O . PRO A 1 232 ? 18.789 -4.956 -29.993 1.00 85.94 232 PRO A O 1
ATOM 1972 N N . LYS A 1 233 ? 16.622 -4.377 -30.134 1.00 85.38 233 LYS A N 1
ATOM 1973 C CA . LYS A 1 233 ? 16.700 -3.723 -31.448 1.00 85.38 233 LYS A CA 1
ATOM 1974 C C . LYS A 1 233 ? 17.071 -2.239 -31.354 1.00 85.38 233 LYS A C 1
ATOM 1976 O O . LYS A 1 233 ? 17.274 -1.592 -32.383 1.00 85.38 233 LYS A O 1
ATOM 1981 N N . GLY A 1 234 ? 17.160 -1.679 -30.146 1.00 76.81 234 GLY A N 1
ATOM 1982 C CA . GLY A 1 234 ? 17.516 -0.279 -29.933 1.00 76.81 234 GLY A CA 1
ATOM 1983 C C . GLY A 1 234 ? 18.980 0.007 -30.285 1.00 76.81 234 GLY A C 1
ATOM 1984 O O . GLY A 1 234 ? 19.884 -0.658 -29.788 1.00 76.81 234 GLY A O 1
ATOM 1985 N N . ARG A 1 235 ? 19.234 1.029 -31.111 1.00 68.75 235 ARG A N 1
ATOM 1986 C CA . ARG A 1 235 ? 20.593 1.508 -31.430 1.00 68.75 235 ARG A CA 1
ATOM 1987 C C . ARG A 1 235 ? 21.000 2.657 -30.487 1.00 68.75 235 ARG A C 1
ATOM 1989 O O . ARG A 1 235 ? 20.180 3.523 -30.194 1.00 68.75 235 ARG A O 1
ATOM 1996 N N . GLY A 1 236 ? 22.265 2.688 -30.049 1.00 66.06 236 GLY A N 1
ATOM 1997 C CA . GLY A 1 236 ? 22.876 3.792 -29.280 1.00 66.06 236 GLY A CA 1
ATOM 1998 C C . GLY A 1 236 ? 22.963 3.601 -27.754 1.00 66.06 236 GLY A C 1
ATOM 1999 O O . GLY A 1 236 ? 22.419 2.654 -27.184 1.00 66.06 236 GLY A O 1
ATOM 2000 N N . ARG A 1 237 ? 23.666 4.520 -27.064 1.00 55.53 237 ARG A N 1
ATOM 2001 C CA . ARG A 1 237 ? 23.757 4.552 -25.590 1.00 55.53 237 ARG A CA 1
ATOM 2002 C C . ARG A 1 237 ? 22.402 4.950 -25.007 1.00 55.53 237 ARG A C 1
ATOM 2004 O O . ARG A 1 237 ? 22.042 6.120 -25.016 1.00 55.53 237 ARG A O 1
ATOM 2011 N N . GLY A 1 238 ? 21.667 3.981 -24.471 1.00 68.50 238 GLY A N 1
ATOM 2012 C CA . GLY A 1 238 ? 20.542 4.274 -23.585 1.00 68.50 238 GLY A CA 1
ATOM 2013 C C . GLY A 1 238 ? 19.320 3.389 -23.755 1.00 68.50 238 GLY A C 1
ATOM 2014 O O . GLY A 1 238 ? 18.705 3.142 -22.728 1.00 68.50 238 GLY A O 1
ATOM 2015 N N . GLY A 1 239 ? 19.012 2.888 -24.962 1.00 81.12 239 GLY A N 1
ATOM 2016 C CA . GLY A 1 239 ? 17.940 1.922 -25.292 1.00 81.12 239 GLY A CA 1
ATOM 2017 C C . GLY A 1 239 ? 16.528 2.212 -24.730 1.00 81.12 239 GLY A C 1
ATOM 2018 O O . GLY A 1 239 ? 16.352 2.545 -23.554 1.00 81.12 239 GLY A O 1
ATOM 2019 N N . LYS A 1 240 ? 15.464 2.014 -25.519 1.00 89.38 240 LYS A N 1
ATOM 2020 C CA . LYS A 1 240 ? 14.092 2.087 -24.976 1.00 89.38 240 LYS A CA 1
ATOM 2021 C C . LYS A 1 240 ? 13.922 1.026 -23.878 1.00 89.38 240 LYS A C 1
ATOM 2023 O O . LYS A 1 240 ? 14.321 -0.120 -24.067 1.00 89.38 240 LYS A O 1
ATOM 2028 N N . VAL A 1 241 ? 13.384 1.409 -22.717 1.00 92.75 241 VAL A N 1
ATOM 2029 C CA . VAL A 1 241 ? 13.017 0.440 -21.669 1.00 92.75 241 VAL A CA 1
ATOM 2030 C C . VAL A 1 241 ? 11.733 -0.253 -22.104 1.00 92.75 241 VAL A C 1
ATOM 2032 O O . VAL A 1 241 ? 10.761 0.426 -22.420 1.00 92.75 241 VAL A O 1
ATOM 2035 N N . ILE A 1 242 ? 11.748 -1.581 -22.130 1.00 95.31 242 ILE A N 1
ATOM 2036 C CA . ILE A 1 242 ? 10.600 -2.415 -22.513 1.00 95.31 242 ILE A CA 1
ATOM 2037 C C . ILE A 1 242 ? 10.057 -3.232 -21.342 1.00 95.31 242 ILE A C 1
ATOM 2039 O O . ILE A 1 242 ? 8.951 -3.754 -21.423 1.00 95.31 242 ILE A O 1
ATOM 2043 N N . GLY A 1 243 ? 10.779 -3.275 -20.223 1.00 96.88 243 GLY A N 1
ATOM 2044 C CA . GLY A 1 243 ? 10.283 -3.890 -19.003 1.00 96.88 243 GLY A CA 1
ATOM 2045 C C . GLY A 1 243 ? 11.222 -3.747 -17.818 1.00 96.88 243 GLY A C 1
ATOM 2046 O O . GLY A 1 243 ? 12.244 -3.056 -17.880 1.00 96.88 243 GLY A O 1
ATOM 2047 N N . ILE A 1 244 ? 10.851 -4.395 -16.722 1.00 97.69 244 ILE A N 1
ATOM 2048 C CA . ILE A 1 244 ? 11.575 -4.362 -15.455 1.00 97.69 244 ILE A CA 1
ATOM 2049 C C . ILE A 1 244 ? 11.429 -5.687 -14.713 1.00 97.69 244 ILE A C 1
ATOM 2051 O O . ILE A 1 244 ? 10.388 -6.341 -14.763 1.00 97.69 244 ILE A O 1
ATOM 2055 N N . GLU A 1 245 ? 12.491 -6.059 -14.013 1.00 98.25 245 GLU A N 1
ATOM 2056 C CA . GLU A 1 245 ? 12.544 -7.214 -13.126 1.00 98.25 245 GLU A CA 1
ATOM 2057 C C . GLU A 1 245 ? 13.040 -6.778 -11.751 1.00 98.25 245 GLU A C 1
ATOM 2059 O O . GLU A 1 245 ? 13.896 -5.894 -11.653 1.00 98.25 245 GLU A O 1
ATOM 2064 N N . PHE A 1 246 ? 12.552 -7.433 -10.703 1.00 98.44 246 PHE A N 1
ATOM 2065 C CA . PHE A 1 246 ? 13.004 -7.238 -9.329 1.00 98.44 246 PHE A CA 1
ATOM 2066 C C . PHE A 1 246 ? 13.523 -8.549 -8.751 1.00 98.44 246 PHE A C 1
ATOM 2068 O O . PHE A 1 246 ? 12.985 -9.617 -9.043 1.00 98.44 246 PHE A O 1
ATOM 2075 N N . TYR A 1 247 ? 14.545 -8.446 -7.908 1.00 98.00 247 TYR A N 1
ATOM 2076 C CA . TYR A 1 247 ? 15.212 -9.568 -7.258 1.00 98.00 247 TYR A CA 1
ATOM 2077 C C . TYR A 1 247 ? 15.490 -9.215 -5.801 1.00 98.00 247 TYR A C 1
ATOM 2079 O O . TYR A 1 247 ? 15.948 -8.109 -5.531 1.00 98.00 247 TYR A O 1
ATOM 2087 N N . PHE A 1 248 ? 15.243 -10.143 -4.885 1.00 96.81 248 PHE A N 1
ATOM 2088 C CA . PHE A 1 248 ? 15.464 -9.995 -3.446 1.00 96.81 248 PHE A CA 1
ATOM 2089 C C . PHE A 1 248 ? 15.646 -11.377 -2.797 1.00 96.81 248 PHE A C 1
ATOM 2091 O O . PHE A 1 248 ? 15.360 -12.411 -3.405 1.00 96.81 248 PHE A O 1
ATOM 2098 N N . THR A 1 249 ? 16.148 -11.425 -1.565 1.00 95.12 249 THR A N 1
ATOM 2099 C CA . THR A 1 249 ? 16.261 -12.683 -0.817 1.00 95.12 249 THR A CA 1
ATOM 2100 C C . THR A 1 249 ? 14.862 -13.232 -0.535 1.00 95.12 249 THR A C 1
ATOM 2102 O O . THR A 1 249 ? 14.038 -12.559 0.084 1.00 95.12 249 THR A O 1
ATOM 2105 N N . LYS A 1 250 ? 14.579 -14.461 -0.983 1.00 93.69 250 LYS A N 1
ATOM 2106 C CA . LYS A 1 250 ? 13.296 -15.119 -0.702 1.00 93.69 250 LYS A CA 1
ATOM 2107 C C . LYS A 1 250 ? 13.097 -15.305 0.805 1.00 93.69 250 LYS A C 1
ATOM 2109 O O . LYS A 1 250 ? 14.024 -15.683 1.517 1.00 93.69 250 LYS A O 1
ATOM 2114 N N . GLN A 1 251 ? 11.873 -15.101 1.267 1.00 88.94 251 GLN A N 1
ATOM 2115 C CA . GLN A 1 251 ? 11.462 -15.425 2.628 1.00 88.94 251 GLN A CA 1
ATOM 2116 C C . GLN A 1 251 ? 11.234 -16.936 2.751 1.00 88.94 251 GLN A C 1
ATOM 2118 O O . GLN A 1 251 ? 10.835 -17.602 1.789 1.00 88.94 251 GLN A O 1
ATOM 2123 N N . GLU A 1 252 ? 11.496 -17.496 3.928 1.00 84.12 252 GLU A N 1
ATOM 2124 C CA . GLU A 1 252 ? 11.158 -18.890 4.207 1.00 84.12 252 GLU A CA 1
ATOM 2125 C C . GLU A 1 252 ? 9.637 -19.038 4.308 1.00 84.12 252 GLU A C 1
ATOM 2127 O O . GLU A 1 252 ? 8.954 -18.189 4.878 1.00 84.12 252 GLU A O 1
ATOM 2132 N N . LYS A 1 253 ? 9.087 -20.128 3.762 1.00 69.75 253 LYS A N 1
ATOM 2133 C CA . LYS A 1 253 ? 7.695 -20.508 4.026 1.00 69.75 253 LYS A CA 1
ATOM 2134 C C . LYS A 1 253 ? 7.615 -21.051 5.446 1.00 69.75 253 LYS A C 1
ATOM 2136 O O . LYS A 1 253 ? 7.665 -22.257 5.657 1.00 69.75 253 LYS A O 1
ATOM 2141 N N . THR A 1 254 ? 7.551 -20.163 6.420 1.00 55.75 254 THR A N 1
ATOM 2142 C CA . THR A 1 254 ? 7.276 -20.540 7.801 1.00 55.75 254 THR A CA 1
ATOM 2143 C C . THR A 1 254 ? 5.761 -20.524 8.013 1.00 55.75 254 THR A C 1
ATOM 2145 O O . THR A 1 254 ? 5.071 -19.637 7.514 1.00 55.75 254 THR A O 1
ATOM 2148 N N . ASN A 1 255 ? 5.212 -21.520 8.718 1.00 54.19 255 ASN A N 1
ATOM 2149 C CA . ASN A 1 255 ? 3.817 -21.464 9.173 1.00 54.19 255 ASN A CA 1
ATOM 2150 C C . ASN A 1 255 ? 3.645 -20.171 9.992 1.00 54.19 255 ASN A C 1
ATOM 2152 O O . ASN A 1 255 ? 4.543 -19.842 10.763 1.00 54.19 255 ASN A O 1
ATOM 2156 N N . GLU A 1 256 ? 2.534 -19.441 9.871 1.00 51.31 256 GLU A N 1
ATOM 2157 C CA . GLU A 1 256 ? 2.329 -18.130 10.536 1.00 51.31 256 GLU A CA 1
ATOM 2158 C C . GLU A 1 256 ? 2.642 -18.172 12.055 1.00 51.31 256 GLU A C 1
ATOM 2160 O O . GLU A 1 256 ? 3.176 -17.224 12.628 1.00 51.31 256 GLU A O 1
ATOM 2165 N N . ILE A 1 257 ? 2.441 -19.335 12.688 1.00 47.78 257 ILE A N 1
ATOM 2166 C CA . ILE A 1 257 ? 2.805 -19.646 14.082 1.00 47.78 257 ILE A CA 1
ATOM 2167 C C . ILE A 1 257 ? 4.326 -19.573 14.333 1.00 47.78 257 ILE A C 1
ATOM 2169 O O . ILE A 1 257 ? 4.778 -19.084 15.363 1.00 47.78 257 ILE A O 1
ATOM 2173 N N . SER A 1 258 ? 5.149 -20.045 13.400 1.00 46.47 258 SER A N 1
ATOM 2174 C CA . SER A 1 258 ? 6.614 -20.034 13.520 1.00 46.47 258 SER A CA 1
ATOM 2175 C C . SER A 1 258 ? 7.246 -18.656 13.295 1.00 46.47 258 SER A C 1
ATOM 2177 O O . SER A 1 258 ? 8.290 -18.383 13.884 1.00 46.47 258 SER A O 1
ATOM 2179 N N . GLU A 1 259 ? 6.606 -17.764 12.530 1.00 51.00 259 GLU A N 1
ATOM 2180 C CA . GLU A 1 259 ? 6.993 -16.343 12.467 1.00 51.00 259 GLU A CA 1
ATOM 2181 C C . GLU A 1 259 ? 6.641 -15.624 13.770 1.00 51.00 259 GLU A C 1
ATOM 2183 O O . GLU A 1 259 ? 7.486 -14.930 14.329 1.00 51.00 259 GLU A O 1
ATOM 2188 N N . GLN A 1 260 ? 5.457 -15.888 14.337 1.00 47.38 260 GLN A N 1
ATOM 2189 C CA . GLN A 1 260 ? 5.094 -15.393 15.669 1.00 47.38 260 GLN A CA 1
ATOM 2190 C C . GLN A 1 260 ? 6.080 -15.872 16.744 1.00 47.38 260 GLN A C 1
ATOM 2192 O O . GLN A 1 260 ? 6.493 -15.078 17.585 1.00 47.38 260 GLN A O 1
ATOM 2197 N N . ILE A 1 261 ? 6.519 -17.135 16.691 1.00 53.06 261 ILE A N 1
ATOM 2198 C CA . ILE A 1 261 ? 7.533 -17.677 17.606 1.00 53.06 261 ILE A CA 1
ATOM 2199 C C . ILE A 1 261 ? 8.915 -17.052 17.356 1.00 53.06 261 ILE A C 1
ATOM 2201 O O . ILE A 1 261 ? 9.567 -16.684 18.328 1.00 53.06 261 ILE A O 1
ATOM 2205 N N . LYS A 1 262 ? 9.370 -16.880 16.104 1.00 53.78 262 LYS A N 1
ATOM 2206 C CA . LYS A 1 262 ? 10.660 -16.222 15.787 1.00 53.78 262 LYS A CA 1
ATOM 2207 C C . LYS A 1 262 ? 10.677 -14.757 16.242 1.00 53.78 262 LYS A C 1
ATOM 2209 O O . LYS A 1 262 ? 11.677 -14.300 16.801 1.00 53.78 262 LYS A O 1
ATOM 2214 N N . ASP A 1 263 ? 9.577 -14.035 16.059 1.00 50.91 263 ASP A N 1
ATOM 2215 C CA . ASP A 1 263 ? 9.443 -12.648 16.501 1.00 50.91 263 ASP A CA 1
ATOM 2216 C C . ASP A 1 263 ? 9.397 -12.562 18.026 1.00 50.91 263 ASP A C 1
ATOM 2218 O O . ASP A 1 263 ? 10.187 -11.832 18.617 1.00 50.91 263 ASP A O 1
ATOM 2222 N N . LEU A 1 264 ? 8.575 -13.383 18.689 1.00 51.84 264 LEU A N 1
ATOM 2223 C CA . LEU A 1 264 ? 8.528 -13.461 20.153 1.00 51.84 264 LEU A CA 1
ATOM 2224 C C . LEU A 1 264 ? 9.877 -13.875 20.752 1.00 51.84 264 LEU A C 1
ATOM 2226 O O . LEU A 1 264 ? 10.277 -13.324 21.770 1.00 51.84 264 LEU A O 1
ATOM 2230 N N . GLN A 1 265 ? 10.609 -14.798 20.123 1.00 53.19 265 GLN A N 1
ATOM 2231 C CA . GLN A 1 265 ? 11.956 -15.194 20.542 1.00 53.19 265 GLN A CA 1
ATOM 2232 C C . GLN A 1 265 ? 12.973 -14.069 20.338 1.00 53.19 265 GLN A C 1
ATOM 2234 O O . GLN A 1 265 ? 13.825 -13.856 21.194 1.00 53.19 265 GLN A O 1
ATOM 2239 N N . SER A 1 266 ? 12.889 -13.321 19.237 1.00 55.03 266 SER A N 1
ATOM 2240 C CA . SER A 1 266 ? 13.800 -12.200 18.985 1.00 55.03 266 SER A CA 1
ATOM 2241 C C . SER A 1 266 ? 13.522 -10.988 19.881 1.00 55.03 266 SER A C 1
ATOM 2243 O O . SER A 1 266 ? 14.479 -10.360 20.325 1.00 55.03 266 SER A O 1
ATOM 2245 N N . LEU A 1 267 ? 12.259 -10.718 20.230 1.00 51.34 267 LEU A N 1
ATOM 2246 C CA . LEU A 1 267 ? 11.868 -9.751 21.263 1.00 51.34 267 LEU A CA 1
ATOM 2247 C C . LEU A 1 267 ? 12.266 -10.223 22.667 1.00 51.34 267 LEU A C 1
ATOM 2249 O O . LEU A 1 267 ? 12.814 -9.442 23.440 1.00 51.34 267 LEU A O 1
ATOM 2253 N N . LYS A 1 268 ? 12.063 -11.505 22.994 1.00 48.19 268 LYS A N 1
ATOM 2254 C CA . LYS A 1 268 ? 12.479 -12.086 24.279 1.00 48.19 268 LYS A CA 1
ATOM 2255 C C . LYS A 1 268 ? 13.995 -11.987 24.477 1.00 48.19 268 LYS A C 1
ATOM 2257 O O . LYS A 1 268 ? 14.427 -11.527 25.524 1.00 48.19 268 LYS A O 1
ATOM 2262 N N . ASN A 1 269 ? 14.782 -12.269 23.440 1.00 53.28 269 ASN A N 1
ATOM 2263 C CA . ASN A 1 269 ? 16.242 -12.113 23.450 1.00 53.28 269 ASN A CA 1
ATOM 2264 C C . ASN A 1 269 ? 16.721 -10.648 23.565 1.00 53.28 269 ASN A C 1
ATOM 2266 O O . ASN A 1 269 ? 17.908 -10.419 23.781 1.00 53.28 269 ASN A O 1
ATOM 2270 N N . GLN A 1 270 ? 15.838 -9.662 23.364 1.00 48.41 270 GLN A N 1
ATOM 2271 C CA . GLN A 1 270 ? 16.137 -8.230 23.502 1.00 48.41 270 GLN A CA 1
ATOM 2272 C C . GLN A 1 270 ? 15.658 -7.639 24.836 1.00 48.41 270 GLN A C 1
ATOM 2274 O O . GLN A 1 270 ? 16.204 -6.627 25.270 1.00 48.41 270 GLN A O 1
ATOM 2279 N N . ILE A 1 271 ? 14.639 -8.242 25.461 1.00 48.78 271 ILE A N 1
ATOM 2280 C CA . ILE A 1 271 ? 14.030 -7.782 26.721 1.00 48.78 271 ILE A CA 1
ATOM 2281 C C . ILE A 1 271 ? 14.599 -8.541 27.927 1.00 48.78 271 ILE A C 1
ATOM 2283 O O . ILE A 1 271 ? 14.687 -7.975 29.016 1.00 48.78 271 ILE A O 1
ATOM 2287 N N . GLU A 1 272 ? 15.031 -9.794 27.755 1.00 39.91 272 GLU A N 1
ATOM 2288 C CA . GLU A 1 272 ? 15.871 -10.442 28.760 1.00 39.91 272 GLU A CA 1
ATOM 2289 C C . GLU A 1 272 ? 17.216 -9.697 28.807 1.00 39.91 272 GLU A C 1
ATOM 2291 O O . GLU A 1 272 ? 17.892 -9.605 27.775 1.00 39.91 272 GLU A O 1
ATOM 2296 N N . PRO A 1 273 ? 17.645 -9.152 29.968 1.00 38.59 273 PRO A N 1
ATOM 2297 C CA . PRO A 1 273 ? 19.046 -8.784 30.125 1.00 38.59 273 PRO A CA 1
ATOM 2298 C C . PRO A 1 273 ? 19.836 -10.032 29.764 1.00 38.59 273 PRO A C 1
ATOM 2300 O O . PRO A 1 273 ? 19.498 -11.090 30.291 1.00 38.59 273 PRO A O 1
ATOM 2303 N N . GLN A 1 274 ? 20.794 -9.925 28.831 1.00 38.44 274 GLN A N 1
ATOM 2304 C CA . GLN A 1 274 ? 21.577 -11.071 28.370 1.00 38.44 274 GLN A CA 1
ATOM 2305 C C . GLN A 1 274 ? 21.950 -11.912 29.589 1.00 38.44 274 GLN A C 1
ATOM 2307 O O . GLN A 1 274 ? 22.808 -11.498 30.374 1.00 38.44 274 GLN A O 1
ATOM 2312 N N . GLU A 1 275 ? 21.290 -13.063 29.780 1.00 42.03 275 GLU A N 1
ATOM 2313 C CA . GLU A 1 275 ? 21.815 -14.039 30.715 1.00 42.03 275 GLU A CA 1
ATOM 2314 C C . GLU A 1 275 ? 23.211 -14.315 30.166 1.00 42.03 275 GLU A C 1
ATOM 2316 O O . GLU A 1 275 ? 23.329 -14.661 28.978 1.00 42.03 275 GLU A O 1
ATOM 2321 N N . PRO A 1 276 ? 24.283 -14.069 30.944 1.00 33.94 276 PRO A N 1
ATOM 2322 C CA . PRO A 1 276 ? 25.613 -14.387 30.473 1.00 33.94 276 PRO A CA 1
ATOM 2323 C C . PRO A 1 276 ? 25.534 -15.834 30.017 1.00 33.94 276 PRO A C 1
ATOM 2325 O O . PRO A 1 276 ? 25.075 -16.683 30.788 1.00 33.94 276 PRO A O 1
ATOM 2328 N N . LYS A 1 277 ? 25.872 -16.070 28.734 1.00 32.72 277 LYS A N 1
ATOM 2329 C CA . LYS A 1 277 ? 25.906 -17.401 28.115 1.00 32.72 277 LYS A CA 1
ATOM 2330 C C . LYS A 1 277 ? 26.305 -18.372 29.210 1.00 32.72 277 LYS A C 1
ATOM 2332 O O . LYS A 1 277 ? 27.353 -18.128 29.808 1.00 32.72 277 LYS A O 1
ATOM 2337 N N . LYS A 1 278 ? 25.493 -19.399 29.497 1.00 39.06 278 LYS A N 1
ATOM 2338 C CA . LYS A 1 278 ? 25.879 -20.485 30.407 1.00 39.06 278 LYS A CA 1
ATOM 2339 C C . LYS A 1 278 ? 27.165 -21.105 29.860 1.00 39.06 278 LYS A C 1
ATOM 2341 O O . LYS A 1 278 ? 27.142 -22.078 29.113 1.00 39.06 278 LYS A O 1
ATOM 2346 N N . GLN A 1 279 ? 28.295 -20.483 30.182 1.00 34.53 279 GLN A N 1
ATOM 2347 C CA . GLN A 1 279 ? 29.600 -21.088 30.165 1.00 34.53 279 GLN A CA 1
ATOM 2348 C C . GLN A 1 279 ? 29.421 -22.283 31.082 1.00 34.53 279 GLN A C 1
ATOM 2350 O O . GLN A 1 279 ? 28.924 -22.136 32.200 1.00 34.53 279 GLN A O 1
ATOM 2355 N N . LYS A 1 280 ? 29.760 -23.478 30.600 1.00 35.81 280 LYS A N 1
ATOM 2356 C CA . LYS A 1 280 ? 30.074 -24.569 31.516 1.00 35.81 280 LYS A CA 1
ATOM 2357 C C . LYS A 1 280 ? 31.078 -23.978 32.505 1.00 35.81 280 LYS A C 1
ATOM 2359 O O . LYS A 1 280 ? 32.178 -23.618 32.096 1.00 35.81 280 LYS A O 1
ATOM 2364 N N . ILE A 1 281 ? 30.649 -23.746 33.744 1.00 41.12 281 ILE A N 1
ATOM 2365 C CA . ILE A 1 281 ? 31.517 -23.213 34.787 1.00 41.12 281 ILE A CA 1
ATOM 2366 C C . ILE A 1 281 ? 32.458 -24.364 35.111 1.00 41.12 281 ILE A C 1
ATOM 2368 O O . ILE A 1 281 ? 32.109 -25.271 35.862 1.00 41.12 281 ILE A O 1
ATOM 2372 N N . GLU A 1 282 ? 33.622 -24.375 34.473 1.00 39.56 282 GLU A N 1
ATOM 2373 C CA . GLU A 1 282 ? 34.741 -25.141 34.995 1.00 39.56 282 GLU A CA 1
ATOM 2374 C C . GLU A 1 282 ? 35.035 -24.600 36.403 1.00 39.56 282 GLU A C 1
ATOM 2376 O O . GLU A 1 282 ? 35.064 -23.375 36.593 1.00 39.56 282 GLU A O 1
ATOM 2381 N N . PRO A 1 283 ? 35.174 -25.471 37.418 1.00 44.50 283 PRO A N 1
ATOM 2382 C CA . PRO A 1 283 ? 35.426 -25.023 38.777 1.00 44.50 283 PRO A CA 1
ATOM 2383 C C . PRO A 1 283 ? 36.719 -24.204 38.807 1.00 44.50 283 PRO A C 1
ATOM 2385 O O . PRO A 1 283 ? 37.771 -24.648 38.349 1.00 44.50 283 PRO A O 1
ATOM 2388 N N . LYS A 1 284 ? 36.642 -22.977 39.331 1.00 52.78 284 LYS A N 1
ATOM 2389 C CA . LYS A 1 284 ? 37.827 -22.142 39.537 1.00 52.78 284 LYS A CA 1
ATOM 2390 C C . LYS A 1 284 ? 38.578 -22.686 40.752 1.00 52.78 284 LYS A C 1
ATOM 2392 O O . LYS A 1 284 ? 38.013 -22.779 41.839 1.00 52.78 284 LYS A O 1
ATOM 2397 N N . PHE A 1 285 ? 39.841 -23.054 40.575 1.00 52.59 285 PHE A N 1
ATOM 2398 C CA . PHE A 1 285 ? 40.705 -23.532 41.656 1.00 52.59 285 PHE A CA 1
ATOM 2399 C C . PHE A 1 285 ? 41.423 -22.360 42.330 1.00 52.59 285 PHE A C 1
ATOM 2401 O O . PHE A 1 285 ? 41.856 -21.426 41.654 1.00 52.59 285 PHE A O 1
ATOM 2408 N N . ASN A 1 286 ? 41.583 -22.408 43.657 1.00 55.12 286 ASN A N 1
ATOM 2409 C CA . ASN A 1 286 ? 42.472 -21.480 44.353 1.00 55.12 286 ASN A CA 1
ATOM 2410 C C . ASN A 1 286 ? 43.928 -21.945 44.145 1.00 55.12 286 ASN A C 1
ATOM 2412 O O . ASN A 1 286 ? 44.276 -23.027 44.624 1.00 55.12 286 ASN A O 1
ATOM 2416 N N . PRO A 1 287 ? 44.792 -21.160 43.475 1.00 43.34 287 PRO A N 1
ATOM 2417 C CA . PRO A 1 287 ? 46.142 -21.593 43.109 1.00 43.34 287 PRO A CA 1
ATOM 2418 C C . PRO A 1 287 ? 47.086 -21.802 44.305 1.00 43.34 287 PRO A C 1
ATOM 2420 O O . PRO A 1 287 ? 48.150 -22.382 44.131 1.00 43.34 287 PRO A O 1
ATOM 2423 N N . ILE A 1 288 ? 46.710 -21.363 45.513 1.00 48.38 288 ILE A N 1
ATOM 2424 C CA . ILE A 1 288 ? 47.523 -21.499 46.733 1.00 48.38 288 ILE A CA 1
ATOM 2425 C C . ILE A 1 288 ? 47.050 -22.678 47.596 1.00 48.38 288 ILE A C 1
ATOM 2427 O O . ILE A 1 288 ? 47.863 -23.342 48.232 1.00 48.38 288 ILE A O 1
ATOM 2431 N N . THR A 1 289 ? 45.743 -22.959 47.634 1.00 58.00 289 THR A N 1
ATOM 2432 C CA . THR A 1 289 ? 45.169 -23.977 48.537 1.00 58.00 289 THR A CA 1
ATOM 2433 C C . THR A 1 289 ? 44.667 -25.235 47.829 1.00 58.00 289 THR A C 1
ATOM 2435 O O . THR A 1 289 ? 44.308 -26.199 48.504 1.00 58.00 289 THR A O 1
ATOM 2438 N N . GLY A 1 290 ? 44.608 -25.241 46.491 1.00 55.97 290 GLY A N 1
ATOM 2439 C CA . GLY A 1 290 ? 44.195 -26.391 45.675 1.00 55.97 290 GLY A CA 1
ATOM 2440 C C . GLY A 1 290 ? 42.723 -26.797 45.817 1.00 55.97 290 GLY A C 1
ATOM 2441 O O . GLY A 1 290 ? 42.297 -27.781 45.217 1.00 55.97 290 GLY A O 1
ATOM 2442 N N . LYS A 1 291 ? 41.927 -26.064 46.604 1.00 60.97 291 LYS A N 1
ATOM 2443 C CA . LYS A 1 291 ? 40.504 -26.349 46.824 1.00 60.97 291 LYS A CA 1
ATOM 2444 C C . LYS A 1 291 ? 39.637 -25.665 45.765 1.00 60.97 291 LYS A C 1
ATOM 2446 O O . LYS A 1 291 ? 39.958 -24.567 45.301 1.00 60.97 291 LYS A O 1
ATOM 2451 N N . ASN A 1 292 ? 38.529 -26.320 45.415 1.00 64.12 292 ASN A N 1
ATOM 2452 C CA . ASN A 1 292 ? 37.483 -25.748 44.565 1.00 64.12 292 ASN A CA 1
ATOM 2453 C C . ASN A 1 292 ? 36.935 -24.469 45.205 1.00 64.12 292 ASN A C 1
ATOM 2455 O O . ASN A 1 292 ? 36.544 -24.499 46.372 1.00 64.12 292 ASN A O 1
ATOM 2459 N N . VAL A 1 293 ? 36.905 -23.375 44.441 1.00 65.38 293 VAL A N 1
ATOM 2460 C CA . VAL A 1 293 ? 36.314 -22.104 44.868 1.00 65.38 293 VAL A CA 1
ATOM 2461 C C . VAL A 1 293 ? 34.854 -22.090 44.450 1.00 65.38 293 VAL A C 1
ATOM 2463 O O . VAL A 1 293 ? 34.529 -22.043 43.261 1.00 65.38 293 VAL A O 1
ATOM 2466 N N . ASN A 1 294 ? 33.970 -22.125 45.437 1.00 80.12 294 ASN A N 1
ATOM 2467 C CA . ASN A 1 294 ? 32.541 -21.972 45.232 1.00 80.12 294 ASN A CA 1
ATOM 2468 C C . ASN A 1 294 ? 32.188 -20.486 45.143 1.00 80.12 294 ASN A C 1
ATOM 2470 O O . ASN A 1 294 ? 32.834 -19.632 45.753 1.00 80.12 294 ASN A O 1
ATOM 2474 N N . TRP A 1 295 ? 31.118 -20.159 44.417 1.00 82.31 295 TRP A N 1
ATOM 2475 C CA . TRP A 1 295 ? 30.669 -18.771 44.258 1.00 82.31 295 TRP A CA 1
ATOM 2476 C C . TRP A 1 295 ? 30.361 -18.094 45.605 1.00 82.31 295 TRP A C 1
ATOM 2478 O O . TRP A 1 295 ? 30.477 -16.874 45.718 1.00 82.31 295 TRP A O 1
ATOM 2488 N N . TYR A 1 296 ? 29.988 -18.877 46.624 1.00 82.12 296 TYR A N 1
ATOM 2489 C CA . TYR A 1 296 ? 29.641 -18.377 47.949 1.00 82.12 296 TYR A CA 1
ATOM 2490 C C . TYR A 1 296 ? 30.852 -18.126 48.865 1.00 82.12 296 TYR A C 1
ATOM 2492 O O . TYR A 1 296 ? 30.706 -17.459 49.890 1.00 82.12 296 TYR A O 1
ATOM 2500 N N . ASP A 1 297 ? 32.056 -18.589 48.506 1.00 82.38 297 ASP A N 1
ATOM 2501 C CA . ASP A 1 297 ? 33.244 -18.463 49.365 1.00 82.38 297 ASP A CA 1
ATOM 2502 C C . ASP A 1 297 ? 33.612 -16.992 49.628 1.00 82.38 297 ASP A C 1
ATOM 2504 O O . ASP A 1 297 ? 34.102 -16.650 50.702 1.00 82.38 297 ASP A O 1
ATOM 2508 N N . VAL A 1 298 ? 33.291 -16.088 48.693 1.00 79.88 298 VAL A N 1
ATOM 2509 C CA . VAL A 1 298 ? 33.532 -14.637 48.822 1.00 79.88 298 VAL A CA 1
ATOM 2510 C C . VAL A 1 298 ? 32.661 -13.946 49.882 1.00 79.88 298 VAL A C 1
ATOM 2512 O O . VAL A 1 298 ? 32.915 -12.785 50.220 1.00 79.88 298 VAL A O 1
ATOM 2515 N N . TYR A 1 299 ? 31.620 -14.623 50.378 1.00 84.94 299 TYR A N 1
ATOM 2516 C CA . TYR A 1 299 ? 30.709 -14.108 51.405 1.00 84.94 299 TYR A CA 1
ATOM 2517 C C . TYR A 1 299 ? 31.053 -14.619 52.804 1.00 84.94 299 TYR A C 1
ATOM 2519 O O . TYR A 1 299 ? 30.616 -14.021 53.790 1.00 84.94 299 TYR A O 1
ATOM 2527 N N . ILE A 1 300 ? 31.859 -15.679 52.912 1.00 85.38 300 ILE A N 1
ATOM 2528 C CA . ILE A 1 300 ? 32.323 -16.189 54.201 1.00 85.38 300 ILE A CA 1
ATOM 2529 C C . ILE A 1 300 ? 33.130 -15.089 54.902 1.00 85.38 300 ILE A C 1
ATOM 2531 O O . ILE A 1 300 ? 34.025 -14.471 54.332 1.00 85.38 300 ILE A O 1
ATOM 2535 N N . GLY A 1 301 ? 32.775 -14.812 56.152 1.00 82.81 301 GLY A N 1
ATOM 2536 C CA . GLY A 1 301 ? 33.370 -13.763 56.967 1.00 82.81 301 GLY A CA 1
ATOM 2537 C C . GLY A 1 301 ? 32.752 -12.374 56.797 1.00 82.81 301 GLY A C 1
ATOM 2538 O O . GLY A 1 301 ? 33.091 -11.487 57.582 1.00 82.81 301 GLY A O 1
ATOM 2539 N N . ARG A 1 302 ? 31.833 -12.165 55.845 1.00 88.81 302 ARG A N 1
ATOM 2540 C CA . ARG A 1 302 ? 31.127 -10.882 55.723 1.00 88.81 302 ARG A CA 1
ATOM 2541 C C . ARG A 1 302 ? 30.044 -10.725 56.788 1.00 88.81 302 ARG A C 1
ATOM 2543 O O . ARG A 1 302 ? 29.488 -11.712 57.277 1.00 88.81 302 ARG A O 1
ATOM 2550 N N . GLN A 1 303 ? 29.752 -9.473 57.131 1.00 90.75 303 GLN A N 1
ATOM 2551 C CA . GLN A 1 303 ? 28.765 -9.105 58.141 1.00 90.75 303 GLN A CA 1
ATOM 2552 C C . GLN A 1 303 ? 27.446 -8.625 57.520 1.00 90.75 303 GLN A C 1
ATOM 2554 O O . GLN A 1 303 ? 27.417 -8.095 56.408 1.00 90.75 303 GLN A O 1
ATOM 2559 N N . PHE A 1 304 ? 26.348 -8.827 58.244 1.00 88.88 304 PHE A N 1
ATOM 2560 C CA . PHE A 1 304 ? 25.015 -8.353 57.889 1.00 88.88 304 PHE A CA 1
ATOM 2561 C C . PHE A 1 304 ? 24.213 -7.973 59.137 1.00 88.88 304 PHE A C 1
ATOM 2563 O O . PHE A 1 304 ? 24.455 -8.495 60.226 1.00 88.88 304 PHE A O 1
ATOM 2570 N N . LYS A 1 305 ? 23.234 -7.081 58.968 1.00 86.50 305 LYS A N 1
ATOM 2571 C CA . LYS A 1 305 ? 22.257 -6.722 60.001 1.00 86.50 305 LYS A CA 1
ATOM 2572 C C . LYS A 1 305 ? 21.072 -7.678 59.962 1.00 86.50 305 LYS A C 1
ATOM 2574 O O . LYS A 1 305 ? 20.433 -7.841 58.923 1.00 86.50 305 LYS A O 1
ATOM 2579 N N . SER A 1 306 ? 20.758 -8.267 61.108 1.00 81.56 306 SER A N 1
ATOM 2580 C CA . SER A 1 306 ? 19.561 -9.078 61.322 1.00 81.56 306 SER A CA 1
ATOM 2581 C C . SER A 1 306 ? 18.639 -8.375 62.308 1.00 81.56 306 SER A C 1
ATOM 2583 O O . SER A 1 306 ? 19.106 -7.816 63.294 1.00 81.56 306 SER A O 1
ATOM 2585 N N . LYS A 1 307 ? 17.330 -8.382 62.057 1.00 77.06 307 LYS A N 1
ATOM 2586 C CA . LYS A 1 307 ? 16.362 -7.776 62.977 1.00 77.06 307 LYS A CA 1
ATOM 2587 C C . LYS A 1 307 ? 16.060 -8.747 64.120 1.00 77.06 307 LYS A C 1
ATOM 2589 O O . LYS A 1 307 ? 15.589 -9.859 63.867 1.00 77.06 307 LYS A O 1
ATOM 2594 N N . ASN A 1 308 ? 16.299 -8.324 65.357 1.00 68.50 308 ASN A N 1
ATOM 2595 C CA . ASN A 1 308 ? 15.948 -9.079 66.551 1.00 68.50 308 ASN A CA 1
ATOM 2596 C C . ASN A 1 308 ? 14.418 -9.071 66.726 1.00 68.50 308 ASN A C 1
ATOM 2598 O O . ASN A 1 308 ? 13.747 -8.043 66.611 1.00 68.50 308 ASN A O 1
ATOM 2602 N N . LYS A 1 309 ? 13.847 -10.261 66.937 1.00 64.56 309 LYS A N 1
ATOM 2603 C CA . LYS A 1 309 ? 12.395 -10.470 67.034 1.00 64.56 309 LYS A CA 1
ATOM 2604 C C . LYS A 1 309 ? 11.806 -10.120 68.406 1.00 64.56 309 LYS A C 1
ATOM 2606 O O . LYS A 1 309 ? 10.586 -10.084 68.513 1.00 64.56 309 LYS A O 1
ATOM 2611 N N . PHE A 1 310 ? 12.633 -9.893 69.426 1.00 62.50 310 PHE A N 1
ATOM 2612 C CA . PHE A 1 310 ? 12.198 -9.671 70.807 1.00 62.50 310 PHE A CA 1
ATOM 2613 C C . PHE A 1 310 ? 12.100 -8.187 71.179 1.00 62.50 310 PHE A C 1
ATOM 2615 O O . PHE A 1 310 ? 11.159 -7.805 71.864 1.00 62.50 310 PHE A O 1
ATOM 2622 N N . ASP A 1 311 ? 13.025 -7.352 70.704 1.00 67.12 311 ASP A N 1
ATOM 2623 C CA . ASP A 1 311 ? 13.080 -5.910 71.007 1.00 67.12 311 ASP A CA 1
ATOM 2624 C C . ASP A 1 311 ? 12.950 -5.013 69.759 1.00 67.12 311 ASP A C 1
ATOM 2626 O O . ASP A 1 311 ? 12.830 -3.795 69.868 1.00 67.12 311 ASP A O 1
ATOM 2630 N N . GLY A 1 312 ? 12.942 -5.607 68.559 1.00 64.94 312 GLY A N 1
ATOM 2631 C CA . GLY A 1 312 ? 12.855 -4.891 67.288 1.00 64.94 312 GLY A CA 1
ATOM 2632 C C . GLY A 1 312 ? 14.154 -4.210 66.843 1.00 64.94 312 GLY A C 1
ATOM 2633 O O . GLY A 1 312 ? 14.140 -3.562 65.790 1.00 64.94 312 GLY A O 1
ATOM 2634 N N . GLY A 1 313 ? 15.248 -4.371 67.599 1.00 74.00 313 GLY A N 1
ATOM 2635 C CA . GLY A 1 313 ? 16.579 -3.857 67.286 1.00 74.00 313 GLY A CA 1
ATOM 2636 C C . GLY A 1 313 ? 17.256 -4.592 66.124 1.00 74.00 313 GLY A C 1
ATOM 2637 O O . GLY A 1 313 ? 16.737 -5.577 65.595 1.00 74.00 313 GLY A O 1
ATOM 2638 N N . TYR A 1 314 ? 18.423 -4.105 65.698 1.00 78.88 314 TYR A N 1
ATOM 2639 C CA . TYR A 1 314 ? 19.248 -4.756 64.674 1.00 78.88 314 TYR A CA 1
ATOM 2640 C C . TYR A 1 314 ? 20.554 -5.247 65.285 1.00 78.88 314 TYR A C 1
ATOM 2642 O O . TYR A 1 314 ? 21.287 -4.454 65.861 1.00 78.88 314 TYR A O 1
ATOM 2650 N N . GLU A 1 315 ? 20.857 -6.523 65.078 1.00 83.31 315 GLU A N 1
ATOM 2651 C CA . GLU A 1 315 ? 22.080 -7.180 65.534 1.00 83.31 315 GLU A CA 1
ATOM 2652 C C . GLU A 1 315 ? 23.032 -7.402 64.358 1.00 83.31 315 GLU A C 1
ATOM 2654 O O . GLU A 1 315 ? 22.605 -7.769 63.253 1.00 83.31 315 GLU A O 1
ATOM 2659 N N . ILE A 1 316 ? 24.334 -7.239 64.594 1.00 86.06 316 ILE A N 1
ATOM 2660 C CA . ILE A 1 316 ? 25.358 -7.550 63.590 1.00 86.06 316 ILE A CA 1
ATOM 2661 C C . ILE A 1 316 ? 25.723 -9.034 63.657 1.00 86.06 316 ILE A C 1
ATOM 2663 O O . ILE A 1 316 ? 26.111 -9.571 64.693 1.00 86.06 316 ILE A O 1
ATOM 2667 N N . CYS A 1 317 ? 25.634 -9.709 62.515 1.00 88.06 317 CYS A N 1
ATOM 2668 C CA . CYS A 1 317 ? 25.926 -11.130 62.369 1.00 88.06 317 CYS A CA 1
ATOM 2669 C C . CYS A 1 317 ? 27.000 -11.348 61.304 1.00 88.06 317 CYS A C 1
ATOM 2671 O O . CYS A 1 317 ? 27.029 -10.644 60.300 1.00 88.06 317 CYS A O 1
ATOM 2673 N N . LYS A 1 318 ? 27.877 -12.336 61.497 1.00 89.94 318 LYS A N 1
ATOM 2674 C CA . LYS A 1 318 ? 28.944 -12.706 60.557 1.00 89.94 318 LYS A CA 1
ATOM 2675 C C . LYS A 1 318 ? 28.669 -14.072 59.948 1.00 89.94 318 LYS A C 1
ATOM 2677 O O . LYS A 1 318 ? 28.370 -15.016 60.677 1.00 89.94 318 LYS A O 1
ATOM 2682 N N . ILE A 1 319 ? 28.804 -14.185 58.630 1.00 90.50 319 ILE A N 1
ATOM 2683 C CA . ILE A 1 319 ? 28.680 -15.459 57.915 1.00 90.50 319 ILE A CA 1
ATOM 2684 C C . ILE A 1 319 ? 29.896 -16.326 58.246 1.00 90.50 319 ILE A C 1
ATOM 2686 O O . ILE A 1 319 ? 31.034 -15.908 58.037 1.00 90.50 319 ILE A O 1
ATOM 2690 N N . MET A 1 320 ? 29.660 -17.533 58.753 1.00 88.56 320 MET A N 1
ATOM 2691 C CA . MET A 1 320 ? 30.715 -18.462 59.164 1.00 88.56 320 MET A CA 1
ATOM 2692 C C . MET A 1 320 ? 30.955 -19.545 58.119 1.00 88.56 320 MET A C 1
ATOM 2694 O O . MET A 1 320 ? 32.100 -19.825 57.780 1.00 88.56 320 MET A O 1
ATOM 2698 N N . THR A 1 321 ? 29.884 -20.142 57.598 1.00 87.38 321 THR A N 1
ATOM 2699 C CA . THR A 1 321 ? 29.951 -21.173 56.557 1.00 87.38 321 THR A CA 1
ATOM 2700 C C . THR A 1 321 ? 28.750 -21.071 55.627 1.00 87.38 321 THR A C 1
ATOM 2702 O O . THR A 1 321 ? 27.686 -20.586 56.019 1.00 87.38 321 THR A O 1
ATOM 2705 N N . MET A 1 322 ? 28.926 -21.536 54.391 1.00 89.94 322 MET A N 1
ATOM 2706 C CA . MET A 1 322 ? 27.868 -21.649 53.390 1.00 89.94 322 MET A CA 1
ATOM 2707 C C . MET A 1 322 ? 28.008 -22.962 52.628 1.00 89.94 322 MET A C 1
ATOM 2709 O O . MET A 1 322 ? 29.121 -23.444 52.412 1.00 89.94 322 MET A O 1
ATOM 2713 N N . ASN A 1 323 ? 26.879 -23.538 52.229 1.00 87.75 323 ASN A N 1
ATOM 2714 C CA . ASN A 1 323 ? 26.835 -24.662 51.305 1.00 87.75 323 ASN A CA 1
ATOM 2715 C C . ASN A 1 323 ? 25.621 -24.568 50.374 1.00 87.75 323 ASN A C 1
ATOM 2717 O O . ASN A 1 323 ? 24.646 -23.865 50.655 1.00 87.75 323 ASN A O 1
ATOM 2721 N N . GLU A 1 324 ? 25.687 -25.297 49.264 1.00 88.19 324 GLU A N 1
ATOM 2722 C CA . GLU A 1 324 ? 24.589 -25.425 48.313 1.00 88.19 324 GLU A CA 1
ATOM 2723 C C . GLU A 1 324 ? 24.242 -26.903 48.121 1.00 88.19 324 GLU A C 1
ATOM 2725 O O . GLU A 1 324 ? 25.102 -27.715 47.780 1.00 88.19 324 GLU A O 1
ATOM 2730 N N . ILE A 1 325 ? 22.982 -27.264 48.373 1.00 79.50 325 ILE A N 1
ATOM 2731 C CA . ILE A 1 325 ? 22.481 -28.637 48.254 1.00 79.50 325 ILE A CA 1
ATOM 2732 C C . ILE A 1 325 ? 21.186 -28.596 47.445 1.00 79.50 325 ILE A C 1
ATOM 2734 O O . ILE A 1 325 ? 20.210 -27.966 47.849 1.00 79.50 325 ILE A O 1
ATOM 2738 N N . GLY A 1 326 ? 21.172 -29.261 46.286 1.00 78.31 326 GLY A N 1
ATOM 2739 C CA . GLY A 1 326 ? 19.988 -29.322 45.421 1.00 78.31 326 GLY A CA 1
ATOM 2740 C C . GLY A 1 326 ? 19.510 -27.949 44.928 1.00 78.31 326 GLY A C 1
ATOM 2741 O O . GLY A 1 326 ? 18.305 -27.725 44.835 1.00 78.31 326 GLY A O 1
ATOM 2742 N N . GLY A 1 327 ? 20.438 -27.016 44.681 1.00 78.62 327 GLY A N 1
ATOM 2743 C CA . GLY A 1 327 ? 20.144 -25.645 44.247 1.00 78.62 327 GLY A CA 1
ATOM 2744 C C . GLY A 1 327 ? 19.684 -24.697 45.362 1.00 78.62 327 GLY A C 1
ATOM 2745 O O . GLY A 1 327 ? 19.476 -23.516 45.102 1.00 78.62 327 GLY A O 1
ATOM 2746 N N . LYS A 1 328 ? 19.533 -25.184 46.601 1.00 85.25 328 LYS A N 1
ATOM 2747 C CA . LYS A 1 328 ? 19.214 -24.365 47.778 1.00 85.25 328 LYS A CA 1
ATOM 2748 C C . LYS A 1 328 ? 20.484 -24.007 48.532 1.00 85.25 328 LYS A C 1
ATOM 2750 O O . LYS A 1 328 ? 21.348 -24.858 48.733 1.00 85.25 328 LYS A O 1
ATOM 2755 N N . VAL A 1 329 ? 20.561 -22.765 48.993 1.00 89.94 329 VAL A N 1
ATOM 2756 C CA . VAL A 1 329 ? 21.725 -22.231 49.709 1.00 89.94 329 VAL A CA 1
ATOM 2757 C C . VAL A 1 329 ? 21.427 -22.216 51.198 1.00 89.94 329 VAL A C 1
ATOM 2759 O O . VAL A 1 329 ? 20.420 -21.639 51.607 1.00 89.94 329 VAL A O 1
ATOM 2762 N N . ASN A 1 330 ? 22.306 -22.796 52.011 1.00 90.56 330 ASN A N 1
ATOM 2763 C CA . ASN A 1 330 ? 22.218 -22.709 53.466 1.00 90.56 330 ASN A CA 1
ATOM 2764 C C . ASN A 1 330 ? 23.462 -22.005 53.999 1.00 90.56 330 ASN A C 1
ATOM 2766 O O . ASN A 1 330 ? 24.583 -22.286 53.570 1.00 90.56 330 ASN A O 1
ATOM 2770 N N . LEU A 1 331 ? 23.268 -21.094 54.947 1.00 92.19 331 LEU A N 1
ATOM 2771 C CA . LEU A 1 331 ? 24.359 -20.420 55.643 1.00 92.19 331 LEU A CA 1
ATOM 2772 C C . LEU A 1 331 ? 24.239 -20.608 57.147 1.00 92.19 331 LEU A C 1
ATOM 2774 O O . LEU A 1 331 ? 23.133 -20.672 57.683 1.00 92.19 331 LEU A O 1
ATOM 2778 N N . SER A 1 332 ? 25.389 -20.642 57.814 1.00 90.94 332 SER A N 1
ATOM 2779 C CA . SER A 1 332 ? 25.513 -20.500 59.263 1.00 90.94 332 SER A CA 1
ATOM 2780 C C . SER A 1 332 ? 26.113 -19.138 59.579 1.00 90.94 332 SER A C 1
ATOM 2782 O O . SER A 1 332 ? 27.123 -18.745 58.985 1.00 90.94 332 SER A O 1
ATOM 2784 N N . ALA A 1 333 ? 25.504 -18.416 60.514 1.00 90.50 333 ALA A N 1
ATOM 2785 C CA . ALA A 1 333 ? 25.955 -17.108 60.958 1.00 90.50 333 ALA A CA 1
ATOM 2786 C C . ALA A 1 333 ? 26.126 -17.064 62.477 1.00 90.50 333 ALA A C 1
ATOM 2788 O O . ALA A 1 333 ? 25.397 -17.723 63.219 1.00 90.50 333 ALA A O 1
ATOM 2789 N N . LYS A 1 334 ? 27.091 -16.261 62.927 1.00 89.25 334 LYS A N 1
ATOM 2790 C CA . LYS A 1 334 ? 27.358 -15.984 64.340 1.00 89.25 334 LYS A CA 1
ATOM 2791 C C . LYS A 1 334 ? 27.010 -14.536 64.655 1.00 89.25 334 LYS A C 1
ATOM 2793 O O . LYS A 1 334 ? 27.524 -13.628 63.995 1.00 89.25 334 LYS A O 1
ATOM 2798 N N . ASN A 1 335 ? 26.200 -14.315 65.681 1.00 86.38 335 ASN A N 1
ATOM 2799 C CA . ASN A 1 335 ? 25.977 -12.975 66.214 1.00 86.38 335 ASN A CA 1
ATOM 2800 C C . ASN A 1 335 ? 27.305 -12.418 66.787 1.00 86.38 335 ASN A C 1
ATOM 2802 O O . ASN A 1 335 ? 28.069 -13.151 67.415 1.00 86.38 335 ASN A O 1
ATOM 2806 N N . GLN A 1 336 ? 27.633 -11.161 66.482 1.00 84.12 336 GLN A N 1
ATOM 2807 C CA . GLN A 1 336 ? 28.894 -10.524 66.890 1.00 84.12 336 GLN A CA 1
ATOM 2808 C C . GLN A 1 336 ? 28.828 -9.851 68.267 1.00 84.12 336 GLN A C 1
ATOM 2810 O O . GLN A 1 336 ? 29.871 -9.597 68.856 1.00 84.12 336 GLN A O 1
ATOM 2815 N N . GLU A 1 337 ? 27.631 -9.582 68.778 1.00 75.94 337 GLU A N 1
ATOM 2816 C CA . GLU A 1 337 ? 27.389 -8.906 70.058 1.00 75.94 337 GLU A CA 1
ATOM 2817 C C . GLU A 1 337 ? 27.203 -9.904 71.211 1.00 75.94 337 GLU A C 1
ATOM 2819 O O . GLU A 1 337 ? 27.552 -9.607 72.350 1.00 75.94 337 GLU A O 1
ATOM 2824 N N . TYR A 1 338 ? 26.709 -11.113 70.920 1.00 74.12 338 TYR A N 1
ATOM 2825 C CA . TYR A 1 338 ? 26.530 -12.178 71.908 1.00 74.12 338 TYR A CA 1
ATOM 2826 C C . TYR A 1 338 ? 27.417 -13.383 71.598 1.00 74.12 338 TYR A C 1
ATOM 2828 O O . TYR A 1 338 ? 27.232 -14.076 70.590 1.00 74.12 338 TYR A O 1
ATOM 2836 N N . GLU A 1 339 ? 28.347 -13.685 72.503 1.00 63.12 339 GLU A N 1
ATOM 2837 C CA . GLU A 1 339 ? 29.161 -14.892 72.404 1.00 63.12 339 GLU A CA 1
ATOM 2838 C C . GLU A 1 339 ? 28.276 -16.151 72.370 1.00 63.12 339 GLU A C 1
ATOM 2840 O O . GLU A 1 339 ? 27.291 -16.283 73.094 1.00 63.12 339 GLU A O 1
ATOM 2845 N N . ASN A 1 340 ? 28.630 -17.083 71.484 1.00 69.56 340 ASN A N 1
ATOM 2846 C CA . ASN A 1 340 ? 27.995 -18.394 71.295 1.00 69.56 340 ASN A CA 1
ATOM 2847 C C . ASN A 1 340 ? 26.569 -18.437 70.717 1.00 69.56 340 ASN A C 1
ATOM 2849 O O . ASN A 1 340 ? 25.981 -19.517 70.665 1.00 69.56 340 ASN A O 1
ATOM 2853 N N . LYS A 1 341 ? 26.030 -17.337 70.175 1.00 80.56 341 LYS A N 1
ATOM 2854 C CA . LYS A 1 341 ? 24.781 -17.393 69.391 1.00 80.56 341 LYS A CA 1
ATOM 2855 C C . LYS A 1 341 ? 25.050 -17.653 67.906 1.00 80.56 341 LYS A C 1
ATOM 2857 O O . LYS A 1 341 ? 25.556 -16.783 67.194 1.00 80.56 341 LYS A O 1
ATOM 2862 N N . TYR A 1 342 ? 24.658 -18.840 67.443 1.00 84.06 342 TYR A N 1
ATOM 2863 C CA . TYR A 1 342 ? 24.689 -19.244 66.035 1.00 84.06 342 TYR A CA 1
ATOM 2864 C C . TYR A 1 342 ? 23.282 -19.521 65.521 1.00 84.06 342 TYR A C 1
ATOM 2866 O O . TYR A 1 342 ? 22.430 -20.020 66.255 1.00 84.06 342 TYR A O 1
ATOM 2874 N N . PHE A 1 343 ? 23.046 -19.230 64.249 1.00 83.88 343 PHE A N 1
ATOM 2875 C CA . PHE A 1 343 ? 21.787 -19.542 63.588 1.00 83.88 343 PHE A CA 1
ATOM 2876 C C . PHE A 1 343 ? 22.009 -19.860 62.114 1.00 83.88 343 PHE A C 1
ATOM 2878 O O . PHE A 1 343 ? 23.023 -19.485 61.520 1.00 83.88 343 PHE A O 1
ATOM 2885 N N . THR A 1 344 ? 21.044 -20.560 61.526 1.00 87.12 344 THR A N 1
ATOM 2886 C CA . THR A 1 344 ? 21.063 -20.938 60.116 1.00 87.12 344 THR A CA 1
ATOM 2887 C C . THR A 1 344 ? 20.015 -20.172 59.322 1.00 87.12 344 THR A C 1
ATOM 2889 O O . THR A 1 344 ? 18.947 -19.828 59.832 1.00 87.12 344 THR A O 1
ATOM 2892 N N . MET A 1 345 ? 20.322 -19.892 58.056 1.00 88.69 345 MET A N 1
ATOM 2893 C CA . MET A 1 345 ? 19.377 -19.300 57.111 1.00 88.69 345 MET A CA 1
ATOM 2894 C C . MET A 1 345 ? 19.403 -20.068 55.795 1.00 88.69 345 MET A C 1
ATOM 2896 O O . MET A 1 345 ? 20.473 -20.438 55.312 1.00 88.69 345 MET A O 1
ATOM 2900 N N . ASN A 1 346 ? 18.221 -20.264 55.210 1.00 92.19 346 ASN A N 1
ATOM 2901 C CA . ASN A 1 346 ? 18.034 -21.053 53.997 1.00 92.19 346 ASN A CA 1
ATOM 2902 C C . ASN A 1 346 ? 17.448 -20.180 52.884 1.00 92.19 346 ASN A C 1
ATOM 2904 O O . ASN A 1 346 ? 16.511 -19.410 53.111 1.00 92.19 346 ASN A O 1
ATOM 2908 N N . PHE A 1 347 ? 17.957 -20.341 51.666 1.00 91.69 347 PHE A N 1
ATOM 2909 C CA . PHE A 1 347 ? 17.549 -19.584 50.487 1.00 91.69 347 PHE A CA 1
ATOM 2910 C C . PHE A 1 347 ? 17.221 -20.531 49.334 1.00 91.69 347 PHE A C 1
ATOM 2912 O O . PHE A 1 347 ? 17.865 -21.562 49.154 1.00 91.69 347 PHE A O 1
ATOM 2919 N N . GLN A 1 348 ? 16.217 -20.161 48.533 1.00 87.69 348 GLN A N 1
ATOM 2920 C CA . GLN A 1 348 ? 15.728 -20.992 47.430 1.00 87.69 348 GLN A CA 1
ATOM 2921 C C . GLN A 1 348 ? 16.750 -21.184 46.303 1.00 87.69 348 GLN A C 1
ATOM 2923 O O . GLN A 1 348 ? 16.683 -22.197 45.619 1.00 87.69 348 GLN A O 1
ATOM 2928 N N . ASN A 1 349 ? 17.650 -20.217 46.096 1.00 88.12 349 ASN A N 1
ATOM 2929 C CA . ASN A 1 349 ? 18.726 -20.251 45.104 1.00 88.12 349 ASN A CA 1
ATOM 2930 C C . ASN A 1 349 ? 19.759 -19.136 45.361 1.00 88.12 349 ASN A C 1
ATOM 2932 O O . ASN A 1 349 ? 19.566 -18.283 46.236 1.00 88.12 349 ASN A O 1
ATOM 2936 N N . GLU A 1 350 ? 20.839 -19.133 44.575 1.00 87.25 350 GLU A N 1
ATOM 2937 C CA . GLU A 1 350 ? 21.902 -18.117 44.585 1.00 87.25 350 GLU A CA 1
ATOM 2938 C C . GLU A 1 350 ? 21.355 -16.684 44.465 1.00 87.25 350 GLU A C 1
ATOM 2940 O O . GLU A 1 350 ? 21.729 -15.804 45.243 1.00 87.25 350 GLU A O 1
ATOM 2945 N N . THR A 1 351 ? 20.433 -16.441 43.530 1.00 88.31 351 THR A N 1
ATOM 2946 C CA . THR A 1 351 ? 19.847 -15.113 43.293 1.00 88.31 351 THR A CA 1
ATOM 2947 C C . THR A 1 351 ? 19.086 -14.605 44.516 1.00 88.31 351 THR A C 1
ATOM 2949 O O . THR A 1 351 ? 19.219 -13.441 44.894 1.00 88.31 351 THR A O 1
ATOM 2952 N N . HIS A 1 352 ? 18.323 -15.480 45.175 1.00 91.50 352 HIS A N 1
ATOM 2953 C CA . HIS A 1 352 ? 17.599 -15.154 46.399 1.00 91.50 352 HIS A CA 1
ATOM 2954 C C . HIS A 1 352 ? 18.557 -14.753 47.527 1.00 91.50 352 HIS A C 1
ATOM 2956 O O . HIS A 1 352 ? 18.317 -13.744 48.191 1.00 91.50 352 HIS A O 1
ATOM 2962 N N . PHE A 1 353 ? 19.667 -15.481 47.700 1.00 93.12 353 PHE A N 1
ATOM 2963 C CA . PHE A 1 353 ? 20.700 -15.116 48.671 1.00 93.12 353 PHE A CA 1
ATOM 2964 C C . PHE A 1 353 ? 21.359 -13.771 48.335 1.00 93.12 353 PHE A C 1
ATOM 2966 O O . PHE A 1 353 ? 21.415 -12.901 49.199 1.00 93.12 353 PHE A O 1
ATOM 2973 N N . LYS A 1 354 ? 21.821 -13.564 47.093 1.00 90.50 354 LYS A N 1
ATOM 2974 C CA . LYS A 1 354 ? 22.512 -12.324 46.689 1.00 90.50 354 LYS A CA 1
ATOM 2975 C C . LYS A 1 354 ? 21.637 -11.088 46.897 1.00 90.50 354 LYS A C 1
ATOM 2977 O O . LYS A 1 354 ? 22.094 -10.103 47.472 1.00 90.50 354 LYS A O 1
ATOM 2982 N N . ASN A 1 355 ? 20.368 -11.169 46.501 1.00 88.56 355 ASN A N 1
ATOM 2983 C CA . ASN A 1 355 ? 19.403 -10.084 46.677 1.00 88.56 355 ASN A CA 1
ATOM 2984 C C . ASN A 1 355 ? 19.100 -9.797 48.151 1.00 88.56 355 ASN A C 1
ATOM 2986 O O . ASN A 1 355 ? 18.877 -8.644 48.517 1.00 88.56 355 ASN A O 1
ATOM 2990 N N . TRP A 1 356 ? 19.056 -10.834 48.989 1.00 92.31 356 TRP A N 1
ATOM 2991 C CA . TRP A 1 356 ? 18.906 -10.666 50.430 1.00 92.31 356 TRP A CA 1
ATOM 2992 C C . TRP A 1 356 ? 20.152 -10.014 51.040 1.00 92.31 356 TRP A C 1
ATOM 2994 O O . TRP A 1 356 ? 20.032 -8.983 51.697 1.00 92.31 356 TRP A O 1
ATOM 3004 N N . PHE A 1 357 ? 21.339 -10.552 50.754 1.00 89.88 357 PHE A N 1
ATOM 3005 C CA . PHE A 1 357 ? 22.593 -10.097 51.346 1.00 89.88 357 PHE A CA 1
ATOM 3006 C C . PHE A 1 357 ? 22.908 -8.637 50.992 1.00 89.88 357 PHE A C 1
ATOM 3008 O O . PHE A 1 357 ? 23.311 -7.869 51.858 1.00 89.88 357 PHE A O 1
ATOM 3015 N N . GLU A 1 358 ? 22.657 -8.215 49.749 1.00 86.94 358 GLU A N 1
ATOM 3016 C CA . GLU A 1 358 ? 22.825 -6.819 49.321 1.00 86.94 358 GLU A CA 1
ATOM 3017 C C . GLU A 1 358 ? 21.948 -5.832 50.103 1.00 86.94 358 GLU A C 1
ATOM 3019 O O . GLU A 1 358 ? 22.361 -4.700 50.344 1.00 86.94 358 GLU A O 1
ATOM 3024 N N . LYS A 1 359 ? 20.763 -6.262 50.549 1.00 84.88 359 LYS A N 1
ATOM 3025 C CA . LYS A 1 359 ? 19.851 -5.434 51.353 1.00 84.88 359 LYS A CA 1
ATOM 3026 C C . LYS A 1 359 ? 20.220 -5.405 52.834 1.00 84.88 359 LYS A C 1
ATOM 3028 O O . LYS A 1 359 ? 19.787 -4.501 53.543 1.00 84.88 359 LYS A O 1
ATOM 3033 N N . THR A 1 360 ? 20.975 -6.393 53.309 1.00 81.06 360 THR A N 1
ATOM 3034 C CA . THR A 1 360 ? 21.296 -6.563 54.734 1.00 81.06 360 THR A CA 1
ATOM 3035 C C . THR A 1 360 ? 22.761 -6.310 55.069 1.00 81.06 360 THR A C 1
ATOM 3037 O O . THR A 1 360 ? 23.103 -6.276 56.251 1.00 81.06 360 THR A O 1
ATOM 3040 N N . LYS A 1 361 ? 23.642 -6.159 54.074 1.00 76.31 361 LYS A N 1
ATOM 3041 C CA . LYS A 1 361 ? 25.073 -5.931 54.295 1.00 76.31 361 LYS A CA 1
ATOM 3042 C C . LYS A 1 361 ? 25.311 -4.627 55.053 1.00 76.31 361 LYS A C 1
ATOM 3044 O O . LYS A 1 361 ? 24.668 -3.607 54.809 1.00 76.31 361 LYS A O 1
ATOM 3049 N N . THR A 1 362 ? 26.254 -4.670 55.978 1.00 61.25 362 THR A N 1
ATOM 3050 C CA . THR A 1 362 ? 26.816 -3.475 56.609 1.00 61.25 362 THR A CA 1
ATOM 3051 C C . THR A 1 362 ? 27.986 -2.985 55.766 1.00 61.25 362 THR A C 1
ATOM 3053 O O . THR A 1 362 ? 28.754 -3.817 55.280 1.00 61.25 362 THR A O 1
ATOM 3056 N N . TYR A 1 363 ? 28.074 -1.670 55.542 1.00 52.75 363 TYR A N 1
ATOM 3057 C CA . TYR A 1 363 ? 29.208 -1.050 54.848 1.00 52.75 363 TYR A CA 1
ATOM 3058 C C . TYR A 1 363 ? 30.510 -1.232 55.618 1.00 52.75 363 TYR A C 1
ATOM 3060 O O . TYR A 1 363 ? 30.446 -1.166 56.869 1.00 52.75 363 TYR A O 1
#

pLDDT: mean 82.13, std 15.58, range [32.72, 98.44]

Foldseek 3Di:
DFQKQKWFLCLLVWQQPPDALLLVLLVSLVLSVCLVDDQVAKDKFFPVSSCVSGPDPDQQLRVVVVLVVSVVRQQVRKDWDWDQDPPDRDIDTDIDGQWPDWDWDDDPPCPSRNPGGIIITHGDVVRSCGRPVRVDRMFMDGSVVLSQDRGLLLSLVCSQCRSCQQVQKDCPFVQPAVVVCSSSVPDPPDDPVNCVVPHVVVSQCQQQPDDDPVRPDHRNFAPKDKDFHFDPPDDDPDGDGRGMMIGTDHDDPDDPVVVVVVVVVVVVCVPPPPPPPPDVPDFDADPPPRDGDDPCPVQQQFWWWDQDPPPRDTFIKGWHDWDADPQKIKTKIDTPVDPPDIDMDIGNHPVRVVVVCVVTGDD

InterPro domains:
  IPR000242 Tyrosine-specific protein phosphatase, PTPase domain [PS50055] (1-270)
  IPR000525 Initiator Rep protein, WH1 domain [PF01051] (4-162)
  IPR036388 Winged helix-like DNA-binding domain superfamily [G3DSA:1.10.10.10] (1-144)
  IPR036388 Winged helix-like DNA-binding domain superfamily [G3DSA:1.10.10.10] (148-256)
  IPR036390 Winged helix DNA-binding domain superfamily [SSF46785] (136-251)